Protein AF-0000000074209713 (afdb_homodimer)

Structure (mmCIF, N/CA/C/O backbone):
data_AF-0000000074209713-model_v1
#
loop_
_entity.id
_entity.type
_entity.pdbx_description
1 polymer "Pyridoxamine 5'-phosphate oxidase N-terminal domain-containing protein"
#
loop_
_atom_site.group_PDB
_atom_site.id
_atom_site.type_symbol
_atom_site.label_atom_id
_atom_site.label_alt_id
_atom_site.label_comp_id
_atom_site.label_asym_id
_atom_site.label_entity_id
_atom_site.label_seq_id
_atom_site.pdbx_PDB_ins_code
_atom_site.Cartn_x
_atom_site.Cartn_y
_atom_site.Cartn_z
_atom_site.occupancy
_atom_site.B_iso_or_equiv
_atom_site.auth_seq_id
_atom_site.auth_comp_id
_atom_site.auth_asym_id
_atom_site.auth_atom_id
_atom_site.pdbx_PDB_model_num
ATOM 1 N N . MET A 1 1 ? -23.359 -6.441 6.895 1 92.88 1 MET A N 1
ATOM 2 C CA . MET A 1 1 ? -22.359 -5.418 6.59 1 92.88 1 MET A CA 1
ATOM 3 C C . MET A 1 1 ? -22.734 -4.094 7.246 1 92.88 1 MET A C 1
ATOM 5 O O . MET A 1 1 ? -23.875 -3.643 7.156 1 92.88 1 MET A O 1
ATOM 9 N N . LYS A 1 2 ? -21.859 -3.455 8.102 1 96.62 2 LYS A N 1
ATOM 10 C CA . LYS A 1 2 ? -22.031 -2.162 8.758 1 96.62 2 LYS A CA 1
ATOM 11 C C . LYS A 1 2 ? -21.078 -1.119 8.172 1 96.62 2 LYS A C 1
ATOM 13 O O . LYS A 1 2 ? -19.891 -1.379 8.008 1 96.62 2 LYS A O 1
ATOM 18 N N . ALA A 1 3 ? -21.672 0.052 7.84 1 97.44 3 ALA A N 1
ATOM 19 C CA . ALA A 1 3 ? -20.875 1.127 7.258 1 97.44 3 ALA A CA 1
ATOM 20 C C . ALA A 1 3 ? -20.625 2.24 8.273 1 97.44 3 ALA A C 1
ATOM 22 O O . ALA A 1 3 ? -21.516 2.59 9.047 1 97.44 3 ALA A O 1
ATOM 23 N N . LYS A 1 4 ? -19.484 2.75 8.25 1 96.81 4 LYS A N 1
ATOM 24 C CA . LYS A 1 4 ? -19.125 3.934 9.023 1 96.81 4 LYS A CA 1
ATOM 25 C C . LYS A 1 4 ? -18.625 5.051 8.117 1 96.81 4 LYS A C 1
ATOM 27 O O . LYS A 1 4 ? -17.641 4.871 7.387 1 96.81 4 LYS A O 1
ATOM 32 N N . ASN A 1 5 ? -19.281 6.164 8.227 1 96.81 5 ASN A N 1
ATOM 33 C CA . ASN A 1 5 ? -18.844 7.336 7.473 1 96.81 5 ASN A CA 1
ATOM 34 C C . ASN A 1 5 ? -17.609 7.969 8.102 1 96.81 5 ASN A C 1
ATOM 36 O O . ASN A 1 5 ? -17.609 8.336 9.273 1 96.81 5 ASN A O 1
ATOM 40 N N . LEU A 1 6 ? -16.562 8.156 7.312 1 94.75 6 LEU A N 1
ATOM 41 C CA . LEU A 1 6 ? -15.312 8.711 7.812 1 94.75 6 LEU A CA 1
ATOM 42 C C . LEU A 1 6 ? -15.156 10.172 7.387 1 94.75 6 LEU A C 1
ATOM 44 O O . LEU A 1 6 ? -14.195 10.836 7.781 1 94.75 6 LEU A O 1
ATOM 48 N N . ALA A 1 7 ? -16.062 10.641 6.578 1 93.25 7 ALA A N 1
ATOM 49 C CA . ALA A 1 7 ? -15.977 11.984 6.016 1 93.25 7 ALA A CA 1
ATOM 50 C C . ALA A 1 7 ? -17.078 12.891 6.566 1 93.25 7 ALA A C 1
ATOM 52 O O . ALA A 1 7 ? -17.5 13.836 5.902 1 93.25 7 ALA A O 1
ATOM 53 N N . GLY A 1 8 ? -17.5 12.609 7.711 1 87.56 8 GLY A N 1
ATOM 54 C CA . GLY A 1 8 ? -18.578 13.383 8.312 1 87.56 8 GLY A CA 1
ATOM 55 C C . GLY A 1 8 ? -18.219 14.836 8.531 1 87.56 8 GLY A C 1
ATOM 56 O O . GLY A 1 8 ? -19.094 15.711 8.453 1 87.56 8 GLY A O 1
ATOM 57 N N . LEU A 1 9 ? -17 15.109 8.805 1 86.44 9 LEU A N 1
ATOM 58 C CA . LEU A 1 9 ? -16.516 16.469 9.039 1 86.44 9 LEU A CA 1
ATOM 59 C C . LEU A 1 9 ? -16.75 17.344 7.812 1 86.44 9 LEU A C 1
ATOM 61 O O . LEU A 1 9 ? -16.891 18.562 7.93 1 86.44 9 LEU A O 1
ATOM 65 N N . TYR A 1 10 ? -16.859 16.734 6.664 1 87.94 10 TYR A N 1
ATOM 66 C CA . TYR A 1 10 ? -16.969 17.484 5.418 1 87.94 10 TYR A CA 1
ATOM 67 C C . TYR A 1 10 ? -18.375 17.391 4.844 1 87.94 10 TYR A C 1
ATOM 69 O O . TYR A 1 10 ? -18.609 17.75 3.689 1 87.94 10 TYR A O 1
ATOM 77 N N . ASP A 1 11 ? -19.266 16.891 5.562 1 90.62 11 ASP A N 1
ATOM 78 C CA . ASP A 1 11 ? -20.672 16.734 5.195 1 90.62 11 ASP A CA 1
ATOM 79 C C . ASP A 1 11 ? -20.812 15.938 3.898 1 90.62 11 ASP A C 1
ATOM 81 O O . ASP A 1 11 ? -21.609 16.297 3.023 1 90.62 11 ASP A O 1
ATOM 85 N N . LEU A 1 12 ? -19.938 14.992 3.746 1 93.44 12 LEU A N 1
ATOM 86 C CA . LEU A 1 12 ? -20 14.109 2.586 1 93.44 12 LEU A CA 1
ATOM 87 C C . LEU A 1 12 ? -20.766 12.836 2.912 1 93.44 12 LEU A C 1
ATOM 89 O O . LEU A 1 12 ? -20.719 12.352 4.047 1 93.44 12 LEU A O 1
ATOM 93 N N . PRO A 1 13 ? -21.453 12.32 1.961 1 92.81 13 PRO A N 1
ATOM 94 C CA . PRO A 1 13 ? -22.297 11.148 2.23 1 92.81 13 PRO A CA 1
ATOM 95 C C . PRO A 1 13 ? -21.484 9.867 2.371 1 92.81 13 PRO A C 1
ATOM 97 O O . PRO A 1 13 ? -20.344 9.805 1.936 1 92.81 13 PRO A O 1
ATOM 100 N N . THR A 1 14 ? -22.188 8.875 3.068 1 96.38 14 THR A N 1
ATOM 101 C CA . THR A 1 14 ? -21.641 7.523 3.105 1 96.38 14 THR A CA 1
ATOM 102 C C . THR A 1 14 ? -21.578 6.926 1.705 1 96.38 14 THR A C 1
ATOM 104 O O . THR A 1 14 ? -22.531 7.023 0.939 1 96.38 14 THR A O 1
ATOM 107 N N . LEU A 1 15 ? -20.406 6.41 1.343 1 97.44 15 LEU A N 1
ATOM 108 C CA . LEU A 1 15 ? -20.25 5.723 0.067 1 97.44 15 LEU A CA 1
ATOM 109 C C . LEU A 1 15 ? -20.891 4.344 0.104 1 97.44 15 LEU A C 1
ATOM 111 O O . LEU A 1 15 ? -21.016 3.736 1.171 1 97.44 15 LEU A O 1
ATOM 115 N N . ASP A 1 16 ? -21.266 3.896 -1.132 1 97.62 16 ASP A N 1
ATOM 116 C CA . ASP A 1 16 ? -21.719 2.518 -1.271 1 97.62 16 ASP A CA 1
ATOM 117 C C . ASP A 1 16 ? -20.562 1.58 -1.587 1 97.62 16 ASP A C 1
ATOM 119 O O . ASP A 1 16 ? -19.656 1.933 -2.357 1 97.62 16 ASP A O 1
ATOM 123 N N . TRP A 1 17 ? -20.688 0.318 -1.04 1 97.81 17 TRP A N 1
ATOM 124 C CA . TRP A 1 17 ? -19.656 -0.682 -1.277 1 97.81 17 TRP A CA 1
ATOM 125 C C . TRP A 1 17 ? -19.734 -1.207 -2.707 1 97.81 17 TRP A C 1
ATOM 127 O O . TRP A 1 17 ? -18.688 -1.475 -3.326 1 97.81 17 TRP A O 1
ATOM 137 N N . ALA A 1 18 ? -20.828 -1.323 -3.264 1 97.62 18 ALA A N 1
ATOM 138 C CA . ALA A 1 18 ? -21.031 -2.018 -4.531 1 97.62 18 ALA A CA 1
ATOM 139 C C . ALA A 1 18 ? -20.203 -1.375 -5.645 1 97.62 18 ALA A C 1
ATOM 141 O O . ALA A 1 18 ? -19.484 -2.066 -6.375 1 97.62 18 ALA A O 1
ATOM 142 N N . PRO A 1 19 ? -20.234 -0.051 -5.762 1 97.38 19 PRO A N 1
ATOM 143 C CA . PRO A 1 19 ? -19.406 0.556 -6.801 1 97.38 19 PRO A CA 1
ATOM 144 C C . PRO A 1 19 ? -17.906 0.384 -6.531 1 97.38 19 PRO A C 1
ATOM 146 O O . PRO A 1 19 ? -17.109 0.288 -7.469 1 97.38 19 PRO A O 1
ATOM 149 N N . VAL A 1 20 ? -17.453 0.353 -5.258 1 97.75 20 VAL A N 1
ATOM 150 C CA . VAL A 1 20 ? -16.062 0.148 -4.91 1 97.75 20 VAL A CA 1
ATOM 151 C C . VAL A 1 20 ? -15.617 -1.253 -5.332 1 97.75 20 VAL A C 1
ATOM 153 O O . VAL A 1 20 ? -14.594 -1.414 -5.992 1 97.75 20 VAL A O 1
ATOM 156 N N . ALA A 1 21 ? -16.469 -2.23 -4.965 1 97.88 21 ALA A N 1
ATOM 157 C CA . ALA A 1 21 ? -16.172 -3.611 -5.336 1 97.88 21 ALA A CA 1
ATOM 158 C C . ALA A 1 21 ? -16.141 -3.777 -6.855 1 97.88 21 ALA A C 1
ATOM 160 O O . ALA A 1 21 ? -15.312 -4.512 -7.387 1 97.88 21 ALA A O 1
ATOM 161 N N . ALA A 1 22 ? -17.062 -3.115 -7.543 1 96.69 22 ALA A N 1
ATOM 162 C CA . ALA A 1 22 ? -17.109 -3.189 -9 1 96.69 22 ALA A CA 1
ATOM 163 C C . ALA A 1 22 ? -15.82 -2.668 -9.625 1 96.69 22 ALA A C 1
ATOM 165 O O . ALA A 1 22 ? -15.359 -3.182 -10.648 1 96.69 22 ALA A O 1
ATOM 166 N N . ASP A 1 23 ? -15.188 -1.655 -8.984 1 93.25 23 ASP A N 1
ATOM 167 C CA . ASP A 1 23 ? -13.93 -1.09 -9.469 1 93.25 23 ASP A CA 1
ATOM 168 C C . ASP A 1 23 ? -12.797 -2.102 -9.352 1 93.25 23 ASP A C 1
ATOM 170 O O . ASP A 1 23 ? -11.789 -1.991 -10.055 1 93.25 23 ASP A O 1
ATOM 174 N N . LEU A 1 24 ? -12.969 -3.047 -8.43 1 95.38 24 LEU A N 1
ATOM 175 C CA . LEU A 1 24 ? -11.906 -4.023 -8.203 1 95.38 24 LEU A CA 1
ATOM 176 C C . LEU A 1 24 ? -11.953 -5.125 -9.258 1 95.38 24 LEU A C 1
ATOM 178 O O . LEU A 1 24 ? -10.977 -5.844 -9.453 1 95.38 24 LEU A O 1
ATOM 182 N N . VAL A 1 25 ? -13.117 -5.297 -9.859 1 94.06 25 VAL A N 1
ATOM 183 C CA . VAL A 1 25 ? -13.297 -6.383 -10.82 1 94.06 25 VAL A CA 1
ATOM 184 C C . VAL A 1 25 ? -12.539 -6.062 -12.109 1 94.06 25 VAL A C 1
ATOM 186 O O . VAL A 1 25 ? -12.695 -4.977 -12.68 1 94.06 25 VAL A O 1
ATOM 189 N N . GLY A 1 26 ? -11.688 -6.961 -12.523 1 87.38 26 GLY A N 1
ATOM 190 C CA . GLY A 1 26 ? -11.07 -6.844 -13.836 1 87.38 26 GLY A CA 1
ATOM 191 C C . GLY A 1 26 ? -9.836 -5.969 -13.844 1 87.38 26 GLY A C 1
ATOM 192 O O . GLY A 1 26 ? -9.312 -5.633 -14.906 1 87.38 26 GLY A O 1
ATOM 193 N N . LEU A 1 27 ? -9.445 -5.477 -12.68 1 88.88 27 LEU A N 1
ATOM 194 C CA . LEU A 1 27 ? -8.195 -4.727 -12.664 1 88.88 27 LEU A CA 1
ATOM 195 C C . LEU A 1 27 ? -7.051 -5.566 -13.227 1 88.88 27 LEU A C 1
ATOM 197 O O . LEU A 1 27 ? -6.965 -6.766 -12.953 1 88.88 27 LEU A O 1
ATOM 201 N N . THR A 1 28 ? -6.312 -4.883 -14.086 1 83.06 28 THR A N 1
ATOM 202 C CA . THR A 1 28 ? -5.094 -5.523 -14.57 1 83.06 28 THR A CA 1
ATOM 203 C C . THR A 1 28 ? -3.861 -4.73 -14.141 1 83.06 28 THR A C 1
ATOM 205 O O . THR A 1 28 ? -3.971 -3.57 -13.742 1 83.06 28 THR A O 1
ATOM 208 N N . GLN A 1 29 ? -2.725 -5.402 -14.156 1 82.62 29 GLN A N 1
ATOM 209 C CA . GLN A 1 29 ? -1.473 -4.734 -13.82 1 82.62 29 GLN A CA 1
ATOM 210 C C . GLN A 1 29 ? -0.619 -4.5 -15.062 1 82.62 29 GLN A C 1
ATOM 212 O O . GLN A 1 29 ? 0.59 -4.285 -14.961 1 82.62 29 GLN A O 1
ATOM 217 N N . ALA A 1 30 ? -1.304 -4.609 -16.141 1 77.12 30 ALA A N 1
ATOM 218 C CA . ALA A 1 30 ? -0.605 -4.324 -17.391 1 77.12 30 ALA A CA 1
ATOM 219 C C . ALA A 1 30 ? -0.3 -2.836 -17.531 1 77.12 30 ALA A C 1
ATOM 221 O O . ALA A 1 30 ? -1.096 -1.993 -17.109 1 77.12 30 ALA A O 1
ATOM 222 N N . PRO A 1 31 ? 0.876 -2.582 -18.109 1 70.81 31 PRO A N 1
ATOM 223 C CA . PRO A 1 31 ? 1.153 -1.164 -18.359 1 70.81 31 PRO A CA 1
ATOM 224 C C . PRO A 1 31 ? 0.018 -0.458 -19.094 1 70.81 31 PRO A C 1
ATOM 226 O O . PRO A 1 31 ? -0.595 -1.041 -19.984 1 70.81 31 PRO A O 1
ATOM 229 N N . GLY A 1 32 ? -0.259 0.707 -18.703 1 70.88 32 GLY A N 1
ATOM 230 C CA . GLY A 1 32 ? -1.262 1.518 -19.375 1 70.88 32 GLY A CA 1
ATOM 231 C C . GLY A 1 32 ? -2.658 1.324 -18.812 1 70.88 32 GLY A C 1
ATOM 232 O O . GLY A 1 32 ? -3.605 1.983 -19.25 1 70.88 32 GLY A O 1
ATOM 233 N N . THR A 1 33 ? -2.859 0.359 -17.938 1 67.56 33 THR A N 1
ATOM 234 C CA . THR A 1 33 ? -4.199 -0.001 -17.5 1 67.56 33 THR A CA 1
ATOM 235 C C . THR A 1 33 ? -4.605 0.82 -16.281 1 67.56 33 THR A C 1
ATOM 237 O O . THR A 1 33 ? -5.777 0.852 -15.906 1 67.56 33 THR A O 1
ATOM 240 N N . GLY A 1 34 ? -3.67 1.346 -15.648 1 62.47 34 GLY A N 1
ATOM 241 C CA . GLY A 1 34 ? -3.949 2.121 -14.453 1 62.47 34 GLY A CA 1
ATOM 242 C C . GLY A 1 34 ? -2.936 3.223 -14.203 1 62.47 34 GLY A C 1
ATOM 243 O O . GLY A 1 34 ? -2.021 3.424 -15.008 1 62.47 34 GLY A O 1
ATOM 244 N N . GLY A 1 35 ? -3.084 4.047 -13 1 55.97 35 GLY A N 1
ATOM 245 C CA . GLY A 1 35 ? -2.156 5.109 -12.641 1 55.97 35 GLY A CA 1
ATOM 246 C C . GLY A 1 35 ? -1.109 4.672 -11.633 1 55.97 35 GLY A C 1
ATOM 247 O O . GLY A 1 35 ? -1.321 3.715 -10.883 1 55.97 35 GLY A O 1
ATOM 248 N N . PRO A 1 36 ? 0.173 5.34 -12.008 1 57.16 36 PRO A N 1
ATOM 249 C CA . PRO A 1 36 ? 0.594 6.18 -13.133 1 57.16 36 PRO A CA 1
ATOM 250 C C . PRO A 1 36 ? 0.77 5.387 -14.43 1 57.16 36 PRO A C 1
ATOM 252 O O . PRO A 1 36 ? 0.827 5.973 -15.508 1 57.16 36 PRO A O 1
ATOM 255 N N . ASP A 1 37 ? 0.782 4.102 -14.328 1 65.56 37 ASP A N 1
ATOM 256 C CA . ASP A 1 37 ? 0.828 3.381 -15.602 1 65.56 37 ASP A CA 1
ATOM 257 C C . ASP A 1 37 ? 0.182 2.004 -15.469 1 65.56 37 ASP A C 1
ATOM 259 O O . ASP A 1 37 ? -0.082 1.34 -16.469 1 65.56 37 ASP A O 1
ATOM 263 N N . ARG A 1 38 ? -0.022 1.638 -14.102 1 78.19 38 ARG A N 1
ATOM 264 C CA . ARG A 1 38 ? -0.603 0.329 -13.82 1 78.19 38 ARG A CA 1
ATOM 265 C C . ARG A 1 38 ? -1.245 0.303 -12.438 1 78.19 38 ARG A C 1
ATOM 267 O O . ARG A 1 38 ? -1.122 1.261 -11.672 1 78.19 38 ARG A O 1
ATOM 274 N N . HIS A 1 39 ? -1.937 -0.75 -12.203 1 87.44 39 HIS A N 1
ATOM 275 C CA . HIS A 1 39 ? -2.459 -0.941 -10.852 1 87.44 39 HIS A CA 1
ATOM 276 C C . HIS A 1 39 ? -1.528 -1.817 -10.023 1 87.44 39 HIS A C 1
ATOM 278 O O . HIS A 1 39 ? -1.384 -3.012 -10.297 1 87.44 39 HIS A O 1
ATOM 284 N N . SER A 1 40 ? -0.863 -1.144 -9.109 1 91.44 40 SER A N 1
ATOM 285 C CA . SER A 1 40 ? -0.109 -1.913 -8.125 1 91.44 40 SER A CA 1
ATOM 286 C C . SER A 1 40 ? -0.988 -2.311 -6.945 1 91.44 40 SER A C 1
ATOM 288 O O . SER A 1 40 ? -1.681 -1.471 -6.371 1 91.44 40 SER A O 1
ATOM 290 N N . HIS A 1 41 ? -1.008 -3.627 -6.656 1 94.94 41 HIS A N 1
ATOM 291 C CA . HIS A 1 41 ? -1.612 -4.102 -5.418 1 94.94 41 HIS A CA 1
ATOM 292 C C . HIS A 1 41 ? -0.572 -4.23 -4.309 1 94.94 41 HIS A C 1
ATOM 294 O O . HIS A 1 41 ? 0.49 -4.82 -4.516 1 94.94 41 HIS A O 1
ATOM 300 N N . TRP A 1 42 ? -0.876 -3.672 -3.148 1 97.75 42 TRP A N 1
ATOM 301 C CA . TRP A 1 42 ? 0.043 -3.701 -2.016 1 97.75 42 TRP A CA 1
ATOM 302 C C . TRP A 1 42 ? -0.448 -4.664 -0.94 1 97.75 42 TRP A C 1
ATOM 304 O O . TRP A 1 42 ? -1.401 -4.363 -0.218 1 97.75 42 TRP A O 1
ATOM 314 N N . LEU A 1 43 ? 0.216 -5.789 -0.81 1 98.88 43 LEU A N 1
ATOM 315 C CA . LEU A 1 43 ? -0.058 -6.738 0.265 1 98.88 43 LEU A CA 1
ATOM 316 C C . LEU A 1 43 ? 0.76 -6.402 1.507 1 98.88 43 LEU A C 1
ATOM 318 O O . LEU A 1 43 ? 1.981 -6.246 1.429 1 98.88 43 LEU A O 1
ATOM 322 N N . THR A 1 44 ? 0.063 -6.277 2.611 1 98.94 44 THR A N 1
ATOM 323 C CA . THR A 1 44 ? 0.737 -6.102 3.893 1 98.94 44 THR A CA 1
ATOM 324 C C . THR A 1 44 ? 0.569 -7.34 4.766 1 98.94 44 THR A C 1
ATOM 326 O O . THR A 1 44 ? -0.555 -7.762 5.047 1 98.94 44 THR A O 1
ATOM 329 N N . THR A 1 45 ? 1.653 -7.898 5.145 1 98.94 45 THR A N 1
ATOM 330 C CA . THR A 1 45 ? 1.703 -8.969 6.133 1 98.94 45 THR A CA 1
ATOM 331 C C . THR A 1 45 ? 2.502 -8.539 7.359 1 98.94 45 THR A C 1
ATOM 333 O O . THR A 1 45 ? 2.986 -7.41 7.426 1 98.94 45 THR A O 1
ATOM 336 N N . VAL A 1 46 ? 2.543 -9.422 8.375 1 98.75 46 VAL A N 1
ATOM 337 C CA . VAL A 1 46 ? 3.182 -9.062 9.641 1 98.75 46 VAL A CA 1
ATOM 338 C C . VAL A 1 46 ? 4.422 -9.922 9.859 1 98.75 46 VAL A C 1
ATOM 340 O O . VAL A 1 46 ? 4.34 -11.156 9.844 1 98.75 46 VAL A O 1
ATOM 343 N N . ASN A 1 47 ? 5.555 -9.258 10.047 1 98.75 47 ASN A N 1
ATOM 344 C CA . ASN A 1 47 ? 6.801 -9.961 10.344 1 98.75 47 ASN A CA 1
ATOM 345 C C . ASN A 1 47 ? 6.758 -10.625 11.719 1 98.75 47 ASN A C 1
ATOM 347 O O . ASN A 1 47 ? 5.93 -10.273 12.555 1 98.75 47 ASN A O 1
ATOM 351 N N . ALA A 1 48 ? 7.723 -11.523 11.93 1 98.44 48 ALA A N 1
ATOM 352 C CA . ALA A 1 48 ? 7.809 -12.242 13.203 1 98.44 48 ALA A CA 1
ATOM 353 C C . ALA A 1 48 ? 8.023 -11.273 14.359 1 98.44 48 ALA A C 1
ATOM 355 O O . ALA A 1 48 ? 7.574 -11.531 15.484 1 98.44 48 ALA A O 1
ATOM 356 N N . ASP A 1 49 ? 8.617 -10.141 14.125 1 98.25 49 ASP A N 1
ATOM 357 C CA . ASP A 1 49 ? 8.898 -9.172 15.18 1 98.25 49 ASP A CA 1
ATOM 358 C C . ASP A 1 49 ? 7.762 -8.164 15.312 1 98.25 49 ASP A C 1
ATOM 360 O O . ASP A 1 49 ? 7.887 -7.168 16.031 1 98.25 49 ASP A O 1
ATOM 364 N N . GLY A 1 50 ? 6.684 -8.328 14.555 1 98.31 50 GLY A N 1
ATOM 365 C CA . GLY A 1 50 ? 5.496 -7.508 14.68 1 98.31 50 GLY A CA 1
ATOM 366 C C . GLY A 1 50 ? 5.477 -6.332 13.727 1 98.31 50 GLY A C 1
ATOM 367 O O . GLY A 1 50 ? 4.465 -5.637 13.602 1 98.31 50 GLY A O 1
ATOM 368 N N . SER A 1 51 ? 6.598 -6.066 13.047 1 98.56 51 SER A N 1
ATOM 369 C CA . SER A 1 51 ? 6.641 -4.965 12.094 1 98.56 51 SER A CA 1
ATOM 370 C C . SER A 1 51 ? 5.93 -5.332 10.797 1 98.56 51 SER A C 1
ATOM 372 O O . SER A 1 51 ? 5.758 -6.516 10.492 1 98.56 51 SER A O 1
ATOM 374 N N . PRO A 1 52 ? 5.488 -4.367 10.094 1 98.75 52 PRO A N 1
ATOM 375 C CA . PRO A 1 52 ? 4.801 -4.676 8.836 1 98.75 52 PRO A CA 1
ATOM 376 C C . PRO A 1 52 ? 5.762 -5.094 7.723 1 98.75 52 PRO A C 1
ATOM 378 O O . PRO A 1 52 ? 6.922 -4.668 7.711 1 98.75 52 PRO A O 1
ATOM 381 N N . HIS A 1 53 ? 5.328 -5.93 6.855 1 98.81 53 HIS A N 1
ATOM 382 C CA . HIS A 1 53 ? 5.977 -6.293 5.602 1 98.81 53 HIS A CA 1
ATOM 383 C C . HIS A 1 53 ? 5.059 -6.035 4.41 1 98.81 53 HIS A C 1
ATOM 385 O O . HIS A 1 53 ? 4.023 -6.688 4.266 1 98.81 53 HIS A O 1
ATOM 391 N N . VAL A 1 54 ? 5.449 -5.059 3.566 1 98.88 54 VAL A N 1
ATOM 392 C CA . VAL A 1 54 ? 4.625 -4.668 2.428 1 98.88 54 VAL A CA 1
ATOM 393 C C . VAL A 1 54 ? 5.328 -5.051 1.127 1 98.88 54 VAL A C 1
ATOM 395 O O . VAL A 1 54 ? 6.539 -4.855 0.987 1 98.88 54 VAL A O 1
ATOM 398 N N . THR A 1 55 ? 4.59 -5.59 0.176 1 97.62 55 THR A N 1
ATOM 399 C CA . THR A 1 55 ? 5.117 -5.953 -1.135 1 97.62 55 THR A CA 1
ATOM 400 C C . THR A 1 55 ? 4.109 -5.621 -2.234 1 97.62 55 THR A C 1
ATOM 402 O O . THR A 1 55 ? 2.9 -5.746 -2.035 1 97.62 55 THR A O 1
ATOM 405 N N . GLY A 1 56 ? 4.605 -5.129 -3.332 1 95.12 56 GLY A N 1
ATOM 406 C CA . GLY A 1 56 ? 3.805 -5.199 -4.543 1 95.12 56 GLY A CA 1
ATOM 407 C C . GLY A 1 56 ? 3.584 -6.617 -5.031 1 95.12 56 GLY A C 1
ATOM 408 O O . GLY A 1 56 ? 4.516 -7.426 -5.047 1 95.12 56 GLY A O 1
ATOM 409 N N . ILE A 1 57 ? 2.316 -6.941 -5.438 1 94.94 57 ILE A N 1
ATOM 410 C CA . ILE A 1 57 ? 2.016 -8.328 -5.789 1 94.94 57 ILE A CA 1
ATOM 411 C C . ILE A 1 57 ? 0.905 -8.367 -6.836 1 94.94 57 ILE A C 1
ATOM 413 O O . ILE A 1 57 ? 0.101 -7.434 -6.93 1 94.94 57 ILE A O 1
ATOM 417 N N . GLY A 1 58 ? 0.933 -9.375 -7.645 1 92.38 58 GLY A N 1
ATOM 418 C CA . GLY A 1 58 ? -0.249 -9.656 -8.445 1 92.38 58 GLY A CA 1
ATOM 419 C C . GLY A 1 58 ? -1.433 -10.117 -7.613 1 92.38 58 GLY A C 1
ATOM 420 O O . GLY A 1 58 ? -1.302 -11.023 -6.785 1 92.38 58 GLY A O 1
ATOM 421 N N . ALA A 1 59 ? -2.596 -9.477 -7.828 1 95.81 59 ALA A N 1
ATOM 422 C CA . ALA A 1 59 ? -3.838 -9.828 -7.148 1 95.81 59 ALA A CA 1
ATOM 423 C C . ALA A 1 59 ? -5.039 -9.664 -8.078 1 95.81 59 ALA A C 1
ATOM 425 O O . ALA A 1 59 ? -5.043 -8.797 -8.945 1 95.81 59 ALA A O 1
ATOM 426 N N . ILE A 1 60 ? -6.027 -10.523 -7.867 1 96.81 60 ILE A N 1
ATOM 427 C CA . ILE A 1 60 ? -7.285 -10.375 -8.586 1 96.81 60 ILE A CA 1
ATOM 428 C C . ILE A 1 60 ? -8.453 -10.484 -7.609 1 96.81 60 ILE A C 1
ATOM 430 O O . ILE A 1 60 ? -8.336 -11.125 -6.562 1 96.81 60 ILE A O 1
ATOM 434 N N . TRP A 1 61 ? -9.492 -9.797 -7.973 1 97.81 61 TRP A N 1
ATOM 435 C CA . TRP A 1 61 ? -10.711 -9.773 -7.168 1 97.81 61 TRP A CA 1
ATOM 436 C C . TRP A 1 61 ? -11.852 -10.492 -7.891 1 97.81 61 TRP A C 1
ATOM 438 O O . TRP A 1 61 ? -12.195 -10.141 -9.016 1 97.81 61 TRP A O 1
ATOM 448 N N . PHE A 1 62 ? -12.359 -11.531 -7.297 1 97.12 62 PHE A N 1
ATOM 449 C CA . PHE A 1 62 ? -13.602 -12.164 -7.719 1 97.12 62 PHE A CA 1
ATOM 450 C C . PHE A 1 62 ? -14.18 -13.023 -6.605 1 97.12 62 PHE A C 1
ATOM 452 O O . PHE A 1 62 ? -13.477 -13.391 -5.664 1 97.12 62 PHE A O 1
ATOM 459 N N . ASP A 1 63 ? -15.453 -13.234 -6.645 1 96.94 63 ASP A N 1
ATOM 460 C CA . ASP A 1 63 ? -16.172 -14 -5.625 1 96.94 63 ASP A CA 1
ATOM 461 C C . ASP A 1 63 ? -15.969 -13.391 -4.242 1 96.94 63 ASP A C 1
ATOM 463 O O . ASP A 1 63 ? -15.68 -14.102 -3.279 1 96.94 63 ASP A O 1
ATOM 467 N N . ASP A 1 64 ? -15.953 -12.117 -4.113 1 96.75 64 ASP A N 1
ATOM 468 C CA . ASP A 1 64 ? -15.922 -11.305 -2.902 1 96.75 64 ASP A CA 1
ATOM 469 C C . ASP A 1 64 ? -14.648 -11.578 -2.098 1 96.75 64 ASP A C 1
ATOM 471 O O . ASP A 1 64 ? -14.688 -11.641 -0.866 1 96.75 64 ASP A O 1
ATOM 475 N N . ALA A 1 65 ? -13.578 -11.773 -2.859 1 98.38 65 ALA A N 1
ATOM 476 C CA . ALA A 1 65 ? -12.289 -12.008 -2.213 1 98.38 65 ALA A CA 1
ATOM 477 C C . ALA A 1 65 ? -11.133 -11.555 -3.102 1 98.38 65 ALA A C 1
ATOM 479 O O . ALA A 1 65 ? -11.281 -11.461 -4.324 1 98.38 65 ALA A O 1
ATOM 480 N N . PHE A 1 66 ? -10.047 -11.266 -2.473 1 98.75 66 PHE A N 1
ATOM 481 C CA . PHE A 1 66 ? -8.797 -11.164 -3.209 1 98.75 66 PHE A CA 1
ATOM 482 C C . PHE A 1 66 ? -8.109 -12.523 -3.311 1 98.75 66 PHE A C 1
ATOM 484 O O . PHE A 1 66 ? -8.125 -13.305 -2.357 1 98.75 66 PHE A O 1
ATOM 491 N N . TRP A 1 67 ? -7.531 -12.703 -4.43 1 98.62 67 TRP A N 1
ATOM 492 C CA . TRP A 1 67 ? -6.688 -13.867 -4.68 1 98.62 67 TRP A CA 1
ATOM 493 C C . TRP A 1 67 ? -5.273 -13.438 -5.055 1 98.62 67 TRP A C 1
ATOM 495 O O . TRP A 1 67 ? -5.086 -12.578 -5.922 1 98.62 67 TRP A O 1
ATOM 505 N N . VAL A 1 68 ? -4.285 -14.047 -4.324 1 98.06 68 VAL A N 1
ATOM 506 C CA . VAL A 1 68 ? -2.887 -13.742 -4.613 1 98.06 68 VAL A CA 1
ATOM 507 C C . VAL A 1 68 ? -2.092 -15.039 -4.75 1 98.06 68 VAL A C 1
ATOM 509 O O . VAL A 1 68 ? -2.527 -16.094 -4.285 1 98.06 68 VAL A O 1
ATOM 512 N N . VAL A 1 69 ? -0.937 -14.906 -5.457 1 97.31 69 VAL A N 1
ATOM 513 C CA . VAL A 1 69 ? -0.056 -16.062 -5.617 1 97.31 69 VAL A CA 1
ATOM 514 C C . VAL A 1 69 ? 1.342 -15.719 -5.109 1 97.31 69 VAL A C 1
ATOM 516 O O . VAL A 1 69 ? 1.802 -14.586 -5.254 1 97.31 69 VAL A O 1
ATOM 519 N N . SER A 1 70 ? 1.957 -16.625 -4.527 1 97.12 70 SER A N 1
ATOM 520 C CA . SER A 1 70 ? 3.295 -16.422 -3.98 1 97.12 70 SER A CA 1
ATOM 521 C C . SER A 1 70 ? 4.043 -17.75 -3.852 1 97.12 70 SER A C 1
ATOM 523 O O . SER A 1 70 ? 3.43 -18.797 -3.65 1 97.12 70 SER A O 1
ATOM 525 N N . GLY A 1 71 ? 5.383 -17.609 -4.043 1 95.56 71 GLY A N 1
ATOM 526 C CA . GLY A 1 71 ? 6.18 -18.75 -3.596 1 95.56 71 GLY A CA 1
ATOM 527 C C . GLY A 1 71 ? 6.109 -18.969 -2.096 1 95.56 71 GLY A C 1
ATOM 528 O O . GLY A 1 71 ? 6.074 -18.016 -1.321 1 95.56 71 GLY A O 1
ATOM 529 N N . ARG A 1 72 ? 6.207 -20.188 -1.678 1 93.88 72 ARG A N 1
ATOM 530 C CA . ARG A 1 72 ? 6.043 -20.531 -0.268 1 93.88 72 ARG A CA 1
ATOM 531 C C . ARG A 1 72 ? 7.238 -20.047 0.553 1 93.88 72 ARG A C 1
ATOM 533 O O . ARG A 1 72 ? 7.129 -19.859 1.766 1 93.88 72 ARG A O 1
ATOM 540 N N . SER A 1 73 ? 8.367 -19.891 -0.092 1 93.31 73 SER A N 1
ATOM 541 C CA . SER A 1 73 ? 9.562 -19.516 0.642 1 93.31 73 SER A CA 1
ATOM 542 C C . SER A 1 73 ? 9.656 -18 0.796 1 93.31 73 SER A C 1
ATOM 544 O O . SER A 1 73 ? 10.453 -17.5 1.591 1 93.31 73 SER A O 1
ATOM 546 N N . ALA A 1 74 ? 8.922 -17.297 0.007 1 95.5 74 ALA A N 1
ATOM 547 C CA . ALA A 1 74 ? 8.93 -15.836 0.13 1 95.5 74 ALA A CA 1
ATOM 548 C C . ALA A 1 74 ? 8.516 -15.406 1.533 1 95.5 74 ALA A C 1
ATOM 550 O O . ALA A 1 74 ? 7.695 -16.062 2.178 1 95.5 74 ALA A O 1
ATOM 551 N N . LEU A 1 75 ? 9.016 -14.297 1.986 1 97.06 75 LEU A N 1
ATOM 552 C CA . LEU A 1 75 ? 8.742 -13.789 3.324 1 97.06 75 LEU A CA 1
ATOM 553 C C . LEU A 1 75 ? 7.246 -13.562 3.521 1 97.06 75 LEU A C 1
ATOM 555 O O . LEU A 1 75 ? 6.695 -13.898 4.57 1 97.06 75 LEU A O 1
ATOM 559 N N . LYS A 1 76 ? 6.566 -13.023 2.51 1 97.88 76 LYS A N 1
ATOM 560 C CA . LYS A 1 76 ? 5.133 -12.758 2.623 1 97.88 76 LYS A CA 1
ATOM 561 C C . LYS A 1 76 ? 4.355 -14.039 2.889 1 97.88 76 LYS A C 1
ATOM 563 O O . LYS A 1 76 ? 3.42 -14.055 3.691 1 97.88 76 LYS A O 1
ATOM 568 N N . ALA A 1 77 ? 4.73 -15.086 2.242 1 97.94 77 ALA A N 1
ATOM 569 C CA . ALA A 1 77 ? 4.051 -16.359 2.443 1 97.94 77 ALA A CA 1
ATOM 570 C C . ALA A 1 77 ? 4.332 -16.922 3.836 1 97.94 77 ALA A C 1
ATOM 572 O O . ALA A 1 77 ? 3.42 -17.391 4.516 1 97.94 77 ALA A O 1
ATOM 573 N N . ARG A 1 78 ? 5.547 -16.859 4.27 1 98.12 78 ARG A N 1
ATOM 574 C CA . ARG A 1 78 ? 5.895 -17.312 5.613 1 98.12 78 ARG A CA 1
ATOM 575 C C . ARG A 1 78 ? 5.145 -16.5 6.668 1 98.12 78 ARG A C 1
ATOM 577 O O . ARG A 1 78 ? 4.676 -17.047 7.664 1 98.12 78 ARG A O 1
ATOM 584 N N . ASN A 1 79 ? 5.055 -15.227 6.43 1 98.81 79 ASN A N 1
ATOM 585 C CA . ASN A 1 79 ? 4.289 -14.367 7.328 1 98.81 79 ASN A CA 1
ATOM 586 C C . ASN A 1 79 ? 2.828 -14.805 7.402 1 98.81 79 ASN A C 1
ATOM 588 O O . ASN A 1 79 ? 2.262 -14.906 8.492 1 98.81 79 ASN A O 1
ATOM 592 N N . LEU A 1 80 ? 2.225 -15.039 6.258 1 98.62 80 LEU A N 1
ATOM 593 C CA . LEU A 1 80 ? 0.809 -15.383 6.203 1 98.62 80 LEU A CA 1
ATOM 594 C C . LEU A 1 80 ? 0.545 -16.703 6.922 1 98.62 80 LEU A C 1
ATOM 596 O O . LEU A 1 80 ? -0.515 -16.891 7.523 1 98.62 80 LEU A O 1
ATOM 600 N N . GLU A 1 81 ? 1.504 -17.594 6.832 1 97.62 81 GLU A N 1
ATOM 601 C CA . GLU A 1 81 ? 1.375 -18.859 7.543 1 97.62 81 GLU A CA 1
ATOM 602 C C . GLU A 1 81 ? 1.368 -18.656 9.055 1 97.62 81 GLU A C 1
ATOM 604 O O . GLU A 1 81 ? 0.635 -19.328 9.781 1 97.62 81 GLU A O 1
ATOM 609 N N . ARG A 1 82 ? 2.115 -17.734 9.523 1 98.25 82 ARG A N 1
ATOM 610 C CA . ARG A 1 82 ? 2.234 -17.469 10.953 1 98.25 82 ARG A CA 1
ATOM 611 C C . ARG A 1 82 ? 1.099 -16.562 11.43 1 98.25 82 ARG A C 1
ATOM 613 O O . ARG A 1 82 ? 0.573 -16.75 12.531 1 98.25 82 ARG A O 1
ATOM 620 N N . GLU A 1 83 ? 0.743 -15.57 10.703 1 98.5 83 GLU A N 1
ATOM 621 C CA . GLU A 1 83 ? -0.258 -14.547 10.992 1 98.5 83 GLU A CA 1
ATOM 622 C C . GLU A 1 83 ? -1.093 -14.219 9.758 1 98.5 83 GLU A C 1
ATOM 624 O O . GLU A 1 83 ? -0.663 -13.453 8.898 1 98.5 83 GLU A O 1
ATOM 629 N N . PRO A 1 84 ? -2.307 -14.844 9.672 1 98.75 84 PRO A N 1
ATOM 630 C CA . PRO A 1 84 ? -3.053 -14.781 8.406 1 98.75 84 PRO A CA 1
ATOM 631 C C . PRO A 1 84 ? -3.734 -13.43 8.188 1 98.75 84 PRO A C 1
ATOM 633 O O . PRO A 1 84 ? -4.25 -13.164 7.102 1 98.75 84 PRO A O 1
ATOM 636 N N . ARG A 1 85 ? -3.885 -12.625 9.266 1 98.88 85 ARG A N 1
ATOM 637 C CA . ARG A 1 85 ? -4.457 -11.297 9.062 1 98.88 85 ARG A CA 1
ATOM 638 C C . ARG A 1 85 ? -3.555 -10.438 8.188 1 98.88 85 ARG A C 1
ATOM 640 O O . ARG A 1 85 ? -2.354 -10.328 8.438 1 98.88 85 ARG A O 1
ATOM 647 N N . CYS A 1 86 ? -4.102 -9.82 7.145 1 98.94 86 CYS A N 1
ATOM 648 C CA . CYS A 1 86 ? -3.359 -9.039 6.164 1 98.94 86 CYS A CA 1
ATOM 649 C C . CYS A 1 86 ? -4.25 -7.984 5.52 1 98.94 86 CYS A C 1
ATOM 651 O O . CYS A 1 86 ? -5.43 -7.867 5.863 1 98.94 86 CYS A O 1
ATOM 653 N N . T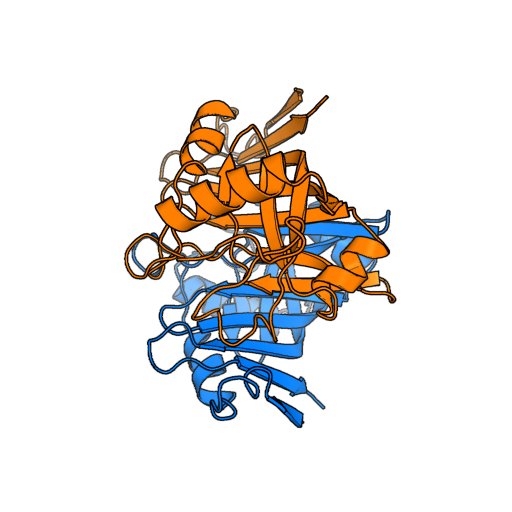HR A 1 87 ? -3.676 -7.152 4.727 1 98.94 87 THR A N 1
ATOM 654 C CA . THR A 1 87 ? -4.367 -6.082 4.012 1 98.94 87 THR A CA 1
ATOM 655 C C . THR A 1 87 ? -3.912 -6.023 2.557 1 98.94 87 THR A C 1
ATOM 657 O O . THR A 1 87 ? -2.746 -6.285 2.254 1 98.94 87 THR A O 1
ATOM 660 N N . ILE A 1 88 ? -4.801 -5.758 1.66 1 98.88 88 ILE A N 1
ATOM 661 C CA . ILE A 1 88 ? -4.434 -5.379 0.299 1 98.88 88 ILE A CA 1
ATOM 662 C C . ILE A 1 88 ? -4.961 -3.98 -0.008 1 98.88 88 ILE A C 1
ATOM 664 O O . ILE A 1 88 ? -6.145 -3.699 0.188 1 98.88 88 ILE A O 1
ATOM 668 N N . ALA A 1 89 ? -4.129 -3.105 -0.448 1 97.94 89 ALA A N 1
ATOM 669 C CA . ALA A 1 89 ? -4.484 -1.753 -0.868 1 97.94 89 ALA A CA 1
ATOM 670 C C . ALA A 1 89 ? -4.277 -1.572 -2.369 1 97.94 89 ALA A C 1
ATOM 672 O O . ALA A 1 89 ? -3.324 -2.105 -2.941 1 97.94 89 ALA A O 1
ATOM 673 N N . VAL A 1 90 ? -5.117 -0.825 -3.018 1 95.25 90 VAL A N 1
ATOM 674 C CA . VAL A 1 90 ? -4.992 -0.541 -4.445 1 95.25 90 VAL A CA 1
ATOM 675 C C . VAL A 1 90 ? -5.68 0.785 -4.766 1 95.25 90 VAL A C 1
ATOM 677 O O . VAL A 1 90 ? -6.742 1.092 -4.223 1 95.25 90 VAL A O 1
ATOM 680 N N . ALA A 1 91 ? -5.039 1.539 -5.629 1 93 91 ALA A N 1
ATOM 681 C CA . ALA A 1 91 ? -5.609 2.783 -6.145 1 93 91 ALA A CA 1
ATOM 682 C C . ALA A 1 91 ? -6.273 2.561 -7.5 1 93 91 ALA A C 1
ATOM 684 O O . ALA A 1 91 ? -5.703 1.91 -8.375 1 93 91 ALA A O 1
ATOM 685 N N . THR A 1 92 ? -7.484 3.033 -7.652 1 90.12 92 THR A N 1
ATOM 686 C CA . THR A 1 92 ? -8.164 3.123 -8.938 1 90.12 92 THR A CA 1
ATOM 687 C C . THR A 1 92 ? -8.422 4.578 -9.312 1 90.12 92 THR A C 1
ATOM 689 O O . THR A 1 92 ? -8.047 5.492 -8.57 1 90.12 92 THR A O 1
ATOM 692 N N . SER A 1 93 ? -8.984 4.777 -10.508 1 86.56 93 SER A N 1
ATOM 693 C CA . SER A 1 93 ? -9.273 6.137 -10.945 1 86.56 93 SER A CA 1
ATOM 694 C C . SER A 1 93 ? -10.258 6.82 -10 1 86.56 93 SER A C 1
ATOM 696 O O . SER A 1 93 ? -10.25 8.047 -9.867 1 86.56 93 SER A O 1
ATOM 698 N N . ASN A 1 94 ? -11.07 5.992 -9.297 1 89.31 94 ASN A N 1
ATOM 699 C CA . ASN A 1 94 ? -12.125 6.566 -8.469 1 89.31 94 ASN A CA 1
ATOM 700 C C . ASN A 1 94 ? -11.805 6.461 -6.984 1 89.31 94 ASN A C 1
ATOM 702 O O . ASN A 1 94 ? -12.242 7.293 -6.188 1 89.31 94 ASN A O 1
ATOM 706 N N . TYR A 1 95 ? -11 5.402 -6.633 1 92.25 95 TYR A N 1
ATOM 707 C CA . TYR A 1 95 ? -10.906 5.137 -5.199 1 92.25 95 TYR A CA 1
ATOM 708 C C . TYR A 1 95 ? -9.477 4.781 -4.805 1 92.25 95 TYR A C 1
ATOM 710 O O . TYR A 1 95 ? -8.766 4.109 -5.559 1 92.25 95 TYR A O 1
ATOM 718 N N . ASP A 1 96 ? -9.047 5.234 -3.611 1 94.25 96 ASP A N 1
ATOM 719 C CA . ASP A 1 96 ? -8.07 4.508 -2.811 1 94.25 96 ASP A CA 1
ATOM 720 C C . ASP A 1 96 ? -8.75 3.492 -1.896 1 94.25 96 ASP A C 1
ATOM 722 O O . ASP A 1 96 ? -9.453 3.869 -0.959 1 94.25 96 ASP A O 1
ATOM 726 N N . THR A 1 97 ? -8.516 2.217 -2.188 1 97 97 THR A N 1
ATOM 727 C CA . THR A 1 97 ? -9.242 1.158 -1.491 1 97 97 THR A CA 1
ATOM 728 C C . THR A 1 97 ? -8.281 0.298 -0.672 1 97 97 THR A C 1
ATOM 730 O O . THR A 1 97 ? -7.211 -0.077 -1.152 1 97 97 THR A O 1
ATOM 733 N N . VAL A 1 98 ? -8.664 0.062 0.612 1 98.75 98 VAL A N 1
ATOM 734 C CA . VAL A 1 98 ? -7.973 -0.883 1.482 1 98.75 98 VAL A CA 1
ATOM 735 C C . VAL A 1 98 ? -8.938 -1.986 1.916 1 98.75 98 VAL A C 1
ATOM 737 O O . VAL A 1 98 ? -10.039 -1.705 2.391 1 98.75 98 VAL A O 1
ATOM 740 N N . VAL A 1 99 ? -8.516 -3.209 1.755 1 98.88 99 VAL A N 1
ATOM 741 C CA . VAL A 1 99 ? -9.289 -4.352 2.225 1 98.88 99 VAL A CA 1
ATOM 742 C C . VAL A 1 99 ? -8.492 -5.125 3.268 1 98.88 99 VAL A C 1
ATOM 744 O O . VAL A 1 99 ? -7.363 -5.551 3.004 1 98.88 99 VAL A O 1
ATOM 747 N N . ASP A 1 100 ? -9.086 -5.262 4.461 1 98.88 100 ASP A N 1
ATOM 748 C CA . ASP A 1 100 ? -8.555 -6.109 5.523 1 98.88 100 ASP A CA 1
ATOM 749 C C . ASP A 1 100 ? -9.188 -7.496 5.488 1 98.88 100 ASP A C 1
ATOM 751 O O . ASP A 1 100 ? -10.375 -7.637 5.195 1 98.88 100 ASP A O 1
ATOM 755 N N . GLY A 1 101 ? -8.375 -8.438 5.801 1 98.81 101 GLY A N 1
ATOM 756 C CA . GLY A 1 101 ? -8.945 -9.773 5.852 1 98.81 101 GLY A CA 1
ATOM 757 C C . GLY A 1 101 ? -7.961 -10.82 6.336 1 98.81 101 GLY A C 1
ATOM 758 O O . GLY A 1 101 ? -6.973 -10.492 6.992 1 98.81 101 GLY A O 1
ATOM 759 N N . THR A 1 102 ? -8.344 -12.094 6.086 1 98.81 102 THR A N 1
ATOM 760 C CA . THR A 1 102 ? -7.508 -13.242 6.422 1 98.81 102 THR A CA 1
ATOM 761 C C . THR A 1 102 ? -7.203 -14.07 5.176 1 98.81 102 THR A C 1
ATOM 763 O O . THR A 1 102 ? -8.094 -14.32 4.355 1 98.81 102 THR A O 1
ATOM 766 N N . ALA A 1 103 ? -5.918 -14.398 5.051 1 98.81 103 ALA A N 1
ATOM 767 C CA . ALA A 1 103 ? -5.48 -15.172 3.893 1 98.81 103 ALA A CA 1
ATOM 768 C C . ALA A 1 103 ? -5.297 -16.641 4.254 1 98.81 103 ALA A C 1
ATOM 770 O O . ALA A 1 103 ? -4.793 -16.969 5.332 1 98.81 103 ALA A O 1
ATOM 771 N N . GLU A 1 104 ? -5.715 -17.484 3.365 1 98.44 104 GLU A N 1
ATOM 772 C CA . GLU A 1 104 ? -5.543 -18.922 3.533 1 98.44 104 GLU A CA 1
ATOM 773 C C . GLU A 1 104 ? -5.004 -19.562 2.26 1 98.44 104 GLU A C 1
ATOM 775 O O . GLU A 1 104 ? -5.379 -19.172 1.153 1 98.44 104 GLU A O 1
ATOM 780 N N . LEU A 1 105 ? -4.164 -20.578 2.469 1 98.69 105 LEU A N 1
ATOM 781 C CA . LEU A 1 105 ? -3.666 -21.375 1.353 1 98.69 105 LEU A CA 1
ATOM 782 C C . LEU A 1 105 ? -4.785 -22.203 0.733 1 98.69 105 LEU A C 1
ATOM 784 O O . LEU A 1 105 ? -5.555 -22.859 1.448 1 98.69 105 LEU A O 1
ATOM 788 N N . VAL A 1 106 ? -4.867 -22.141 -0.585 1 98.62 106 VAL A N 1
ATOM 789 C CA . VAL A 1 106 ? -5.863 -22.891 -1.329 1 98.62 106 VAL A CA 1
ATOM 790 C C . VAL A 1 106 ? -5.215 -24.141 -1.94 1 98.62 106 VAL A C 1
ATOM 792 O O . VAL A 1 106 ? -4.273 -24.031 -2.729 1 98.62 106 VAL A O 1
ATOM 795 N N . THR A 1 107 ? -5.758 -25.297 -1.619 1 97.81 107 THR A N 1
ATOM 796 C CA . THR A 1 107 ? -5.156 -26.516 -2.127 1 97.81 107 THR A CA 1
ATOM 797 C C . THR A 1 107 ? -6.18 -27.328 -2.914 1 97.81 107 THR A C 1
ATOM 799 O O . THR A 1 107 ? -5.863 -28.406 -3.428 1 97.81 107 THR A O 1
ATOM 802 N N . ASP A 1 108 ? -7.422 -26.859 -2.992 1 98.38 108 ASP A N 1
ATOM 803 C CA . ASP A 1 108 ? -8.414 -27.484 -3.854 1 98.38 108 ASP A CA 1
ATOM 804 C C . ASP A 1 108 ? -8.078 -27.281 -5.328 1 98.38 108 ASP A C 1
ATOM 806 O O . ASP A 1 108 ? -8.062 -26.156 -5.812 1 98.38 108 ASP A O 1
ATOM 810 N N . PRO A 1 109 ? -7.824 -28.359 -6.098 1 98.44 109 PRO A N 1
ATOM 811 C CA . PRO A 1 109 ? -7.391 -28.234 -7.488 1 98.44 109 PRO A CA 1
ATOM 812 C C . PRO A 1 109 ? -8.391 -27.453 -8.352 1 98.44 109 PRO A C 1
ATOM 814 O O . PRO A 1 109 ? -7.992 -26.734 -9.258 1 98.44 109 PRO A O 1
ATOM 817 N N . GLU A 1 110 ? -9.617 -27.625 -8.055 1 98.38 110 GLU A N 1
ATOM 818 C CA . GLU A 1 110 ? -10.625 -26.922 -8.844 1 98.38 110 GLU A CA 1
ATOM 819 C C . GLU A 1 110 ? -10.539 -25.406 -8.617 1 98.38 110 GLU A C 1
ATOM 821 O O . GLU A 1 110 ? -10.656 -24.625 -9.562 1 98.38 110 GLU A O 1
ATOM 826 N N . ALA A 1 111 ? -10.391 -25.062 -7.383 1 98.5 111 ALA A N 1
ATOM 827 C CA . ALA A 1 111 ? -10.234 -23.641 -7.059 1 98.5 111 ALA A CA 1
ATOM 828 C C . ALA A 1 111 ? -8.953 -23.078 -7.672 1 98.5 111 ALA A C 1
ATOM 830 O O . ALA A 1 111 ? -8.969 -21.984 -8.242 1 98.5 111 ALA A O 1
ATOM 831 N N . VAL A 1 112 ? -7.867 -23.797 -7.586 1 98.81 112 VAL A N 1
ATOM 832 C CA . VAL A 1 112 ? -6.594 -23.391 -8.164 1 98.81 112 VAL A CA 1
ATOM 833 C C . VAL A 1 112 ? -6.742 -23.203 -9.672 1 98.81 112 VAL A C 1
ATOM 835 O O . VAL A 1 112 ? -6.273 -22.219 -10.234 1 98.81 112 VAL A O 1
ATOM 838 N N . ALA A 1 113 ? -7.422 -24.125 -10.289 1 98.69 113 ALA A N 1
ATOM 839 C CA . ALA A 1 113 ? -7.652 -24.047 -11.734 1 98.69 113 ALA A CA 1
ATOM 840 C C . ALA A 1 113 ? -8.484 -22.812 -12.078 1 98.69 113 ALA A C 1
ATOM 842 O O . ALA A 1 113 ? -8.234 -22.156 -13.086 1 98.69 113 ALA A O 1
ATOM 843 N N . THR A 1 114 ? -9.508 -22.594 -11.297 1 98.56 114 THR A N 1
ATOM 844 C CA . THR A 1 114 ? -10.352 -21.422 -11.508 1 98.56 114 THR A CA 1
ATOM 845 C C . THR A 1 114 ? -9.523 -20.141 -11.414 1 98.56 114 THR A C 1
ATOM 847 O O . THR A 1 114 ? -9.633 -19.25 -12.266 1 98.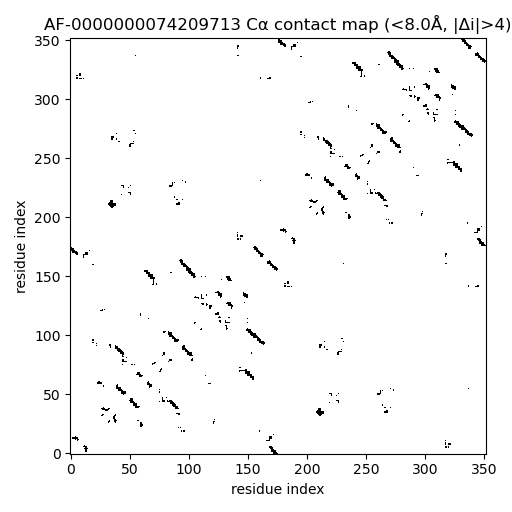56 114 THR A O 1
ATOM 850 N N . VAL A 1 115 ? -8.68 -20.016 -10.406 1 98.44 115 VAL A N 1
ATOM 851 C CA . VAL A 1 115 ? -7.824 -18.844 -10.227 1 98.44 115 VAL A CA 1
ATOM 852 C C . VAL A 1 115 ? -6.867 -18.719 -11.414 1 98.44 115 VAL A C 1
ATOM 854 O O . VAL A 1 115 ? -6.66 -17.625 -11.938 1 98.44 115 VAL A O 1
ATOM 857 N N . SER A 1 116 ? -6.316 -19.812 -11.852 1 98.31 116 SER A N 1
ATOM 858 C CA . SER A 1 116 ? -5.434 -19.828 -13.008 1 98.31 116 SER A CA 1
ATOM 859 C C . SER A 1 116 ? -6.125 -19.234 -14.234 1 98.31 116 SER A C 1
ATOM 861 O O . SER A 1 116 ? -5.551 -18.391 -14.93 1 98.31 116 SER A O 1
ATOM 863 N N . ARG A 1 117 ? -7.328 -19.656 -14.469 1 97.56 117 ARG A N 1
ATOM 864 C CA . ARG A 1 117 ? -8.086 -19.156 -15.609 1 97.56 117 ARG A CA 1
ATOM 865 C C . ARG A 1 117 ? -8.305 -17.641 -15.5 1 97.56 117 ARG A C 1
ATOM 867 O O . ARG A 1 117 ? -8.156 -16.922 -16.484 1 97.56 117 ARG A O 1
ATOM 874 N N . ARG A 1 118 ? -8.633 -17.219 -14.352 1 96.62 118 ARG A N 1
ATOM 875 C CA . ARG A 1 118 ? -8.883 -15.797 -14.156 1 96.62 118 ARG A CA 1
ATOM 876 C C . ARG A 1 118 ? -7.602 -14.984 -14.344 1 96.62 118 ARG A C 1
ATOM 878 O O . ARG A 1 118 ? -7.633 -13.891 -14.906 1 96.62 118 ARG A O 1
ATOM 885 N N . LEU A 1 119 ? -6.484 -15.469 -13.828 1 95.62 119 LEU A N 1
ATOM 886 C CA . LEU A 1 119 ? -5.199 -14.797 -13.992 1 95.62 119 LEU A CA 1
ATOM 887 C C . LEU A 1 119 ? -4.797 -14.75 -15.461 1 95.62 119 LEU A C 1
ATOM 889 O O . LEU A 1 119 ? -4.234 -13.75 -15.922 1 95.62 119 LEU A O 1
ATOM 893 N N . ASN A 1 120 ? -5.105 -15.781 -16.219 1 94.38 120 ASN A N 1
ATOM 894 C CA . ASN A 1 120 ? -4.855 -15.805 -17.656 1 94.38 120 ASN A CA 1
ATOM 895 C C . ASN A 1 120 ? -5.652 -14.719 -18.375 1 94.38 120 ASN A C 1
ATOM 897 O O . ASN A 1 120 ? -5.129 -14.047 -19.281 1 94.38 120 ASN A O 1
ATOM 901 N N . GLU A 1 121 ? -6.871 -14.578 -17.969 1 91.56 121 GLU A N 1
ATOM 902 C CA . GLU A 1 121 ? -7.719 -13.539 -18.531 1 91.56 121 GLU A CA 1
ATOM 903 C C . GLU A 1 121 ? -7.109 -12.156 -18.312 1 91.56 121 GLU A C 1
ATOM 905 O O . GLU A 1 121 ? -7.301 -11.25 -19.141 1 91.56 121 GLU A O 1
ATOM 910 N N . GLY A 1 122 ? -6.359 -12.047 -17.25 1 87.94 122 GLY A N 1
ATOM 911 C CA . GLY A 1 122 ? -5.719 -10.773 -16.938 1 87.94 122 GLY A CA 1
ATOM 912 C C . GLY A 1 122 ? -4.367 -10.609 -17.594 1 87.94 122 GLY A C 1
ATOM 913 O O . GLY A 1 122 ? -3.73 -9.562 -17.469 1 87.94 122 GLY A O 1
ATOM 914 N N . GLY A 1 123 ? -3.865 -11.703 -18.188 1 88.38 123 GLY A N 1
ATOM 915 C CA . GLY A 1 123 ? -2.686 -11.523 -19.031 1 88.38 123 GLY A CA 1
ATOM 916 C C . GLY A 1 123 ? -1.485 -12.312 -18.531 1 88.38 123 GLY A C 1
ATOM 917 O O . GLY A 1 123 ? -0.403 -12.234 -19.125 1 88.38 123 GLY A O 1
ATOM 918 N N . TRP A 1 124 ? -1.598 -12.953 -17.422 1 92.12 124 TRP A N 1
ATOM 919 C CA . TRP A 1 124 ? -0.503 -13.805 -16.969 1 92.12 124 TRP A CA 1
ATOM 920 C C . TRP A 1 124 ? -0.736 -15.258 -17.375 1 92.12 124 TRP A C 1
ATOM 922 O O . TRP A 1 124 ? -1.622 -15.922 -16.828 1 92.12 124 TRP A O 1
ATOM 932 N N . PRO A 1 125 ? 0.093 -15.766 -18.281 1 95.19 125 PRO A N 1
ATOM 933 C CA . PRO A 1 125 ? -0.177 -17.094 -18.844 1 95.19 125 PRO A CA 1
ATOM 934 C C . PRO A 1 125 ? 0.251 -18.234 -17.906 1 95.19 125 PRO A C 1
ATOM 936 O O . PRO A 1 125 ? 1.055 -19.078 -18.297 1 95.19 125 PRO A O 1
ATOM 939 N N . CYS A 1 126 ? -0.381 -18.328 -16.781 1 97.56 126 CYS A N 1
ATOM 940 C CA . CYS A 1 126 ? -0.043 -19.344 -15.789 1 97.56 126 CYS A CA 1
ATOM 941 C C . CYS A 1 126 ? -0.924 -20.578 -15.953 1 97.56 126 CYS A C 1
ATOM 943 O O . CYS A 1 126 ? -1.951 -20.531 -16.625 1 97.56 126 CYS A O 1
ATOM 945 N N . ALA A 1 127 ? -0.47 -21.703 -15.375 1 98.12 127 ALA A N 1
ATOM 946 C CA . ALA A 1 127 ? -1.211 -22.953 -15.375 1 98.12 127 ALA A CA 1
ATOM 947 C C . ALA A 1 127 ? -0.949 -23.75 -14.102 1 98.12 127 ALA A C 1
ATOM 949 O O . ALA A 1 127 ? 0.12 -23.641 -13.5 1 98.12 127 ALA A O 1
ATOM 950 N N . PRO A 1 128 ? -1.972 -24.547 -13.68 1 98.5 128 PRO A N 1
ATOM 951 C CA . PRO A 1 128 ? -1.667 -25.469 -12.578 1 98.5 128 PRO A CA 1
ATOM 952 C C . PRO A 1 128 ? -0.483 -26.375 -12.883 1 98.5 128 PRO A C 1
ATOM 954 O O . PRO A 1 128 ? -0.316 -26.828 -14.023 1 98.5 128 PRO A O 1
ATOM 957 N N . ASP A 1 129 ? 0.329 -26.547 -11.883 1 97.94 129 ASP A N 1
ATOM 958 C CA . ASP A 1 129 ? 1.42 -27.484 -12.086 1 97.94 129 ASP A CA 1
ATOM 959 C C . ASP A 1 129 ? 0.918 -28.938 -12 1 97.94 129 ASP A C 1
ATOM 961 O O . ASP A 1 129 ? -0.291 -29.172 -11.977 1 97.94 129 ASP A O 1
ATOM 965 N N . GLU A 1 130 ? 1.854 -29.891 -11.93 1 97.56 130 GLU A N 1
ATOM 966 C CA . GLU A 1 130 ? 1.49 -31.297 -11.969 1 97.56 130 GLU A CA 1
ATOM 967 C C . GLU A 1 130 ? 0.652 -31.688 -10.758 1 97.56 130 GLU A C 1
ATOM 969 O O . GLU A 1 130 ? -0.228 -32.531 -10.852 1 97.56 130 GLU A O 1
ATOM 974 N N . SER A 1 131 ? 0.881 -31.062 -9.633 1 97.5 131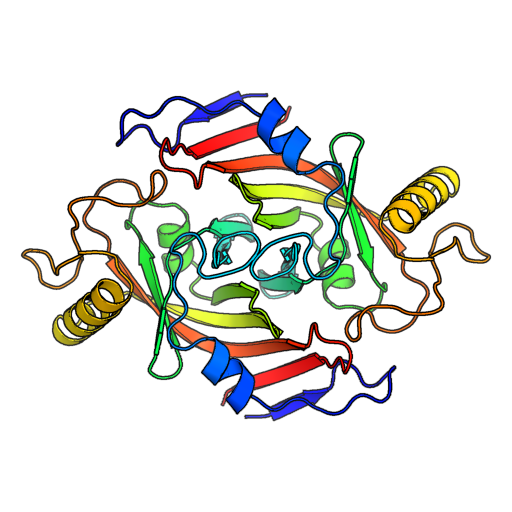 SER A N 1
ATOM 975 C CA . SER A 1 131 ? 0.154 -31.375 -8.406 1 97.5 131 SER A CA 1
ATOM 976 C C . SER A 1 131 ? -1.275 -30.859 -8.461 1 97.5 131 SER A C 1
ATOM 978 O O . SER A 1 131 ? -2.145 -31.328 -7.723 1 97.5 131 SER A O 1
ATOM 980 N N . GLY A 1 132 ? -1.501 -29.906 -9.242 1 98.12 132 GLY A N 1
ATOM 981 C CA . GLY A 1 132 ? -2.795 -29.234 -9.305 1 98.12 132 GLY A CA 1
ATOM 982 C C . GLY A 1 132 ? -3.014 -28.25 -8.18 1 98.12 132 GLY A C 1
ATOM 983 O O . GLY A 1 132 ? -4.051 -27.578 -8.117 1 98.12 132 GLY A O 1
ATOM 984 N N . THR A 1 133 ? -2.094 -28.125 -7.281 1 98.12 133 THR A N 1
ATOM 985 C CA . THR A 1 133 ? -2.305 -27.312 -6.094 1 98.12 133 THR A CA 1
ATOM 986 C C . THR A 1 133 ? -1.394 -26.078 -6.113 1 98.12 133 THR A C 1
ATOM 988 O O . THR A 1 133 ? -1.328 -25.344 -5.137 1 98.12 133 THR A O 1
ATOM 991 N N . ALA A 1 134 ? -0.678 -25.859 -7.176 1 98.44 134 ALA A N 1
ATOM 992 C CA . ALA A 1 134 ? 0.205 -24.703 -7.383 1 98.44 134 ALA A CA 1
ATOM 993 C C . ALA A 1 134 ? 0.259 -24.312 -8.852 1 98.44 134 ALA A C 1
ATOM 995 O O . ALA A 1 134 ? -0.319 -25 -9.703 1 98.44 134 ALA A O 1
ATOM 996 N N . LEU A 1 135 ? 0.86 -23.125 -9.109 1 98.5 135 LEU A N 1
ATOM 997 C CA . LEU A 1 135 ? 0.899 -22.594 -10.469 1 98.5 135 LEU A CA 1
ATOM 998 C C . LEU A 1 135 ? 2.332 -22.531 -10.984 1 98.5 135 LEU A C 1
ATOM 1000 O O . LEU A 1 135 ? 3.273 -22.375 -10.195 1 98.5 135 LEU A O 1
ATOM 1004 N N . THR A 1 136 ? 2.479 -22.656 -12.234 1 97.88 136 THR A N 1
ATOM 1005 C CA . THR A 1 136 ? 3.697 -22.359 -12.984 1 97.88 136 THR A CA 1
ATOM 1006 C C . THR A 1 136 ? 3.402 -21.438 -14.164 1 97.88 136 THR A C 1
ATOM 1008 O O . THR A 1 136 ? 2.242 -21.25 -14.531 1 97.88 136 THR A O 1
ATOM 1011 N N . ALA A 1 137 ? 4.422 -20.766 -14.695 1 96.5 137 ALA A N 1
ATOM 1012 C CA . ALA A 1 137 ? 4.309 -19.844 -15.82 1 96.5 137 ALA A CA 1
ATOM 1013 C C . ALA A 1 137 ? 5.656 -19.656 -16.516 1 96.5 137 ALA A C 1
ATOM 1015 O O . ALA A 1 137 ? 6.707 -19.875 -15.906 1 96.5 137 ALA A O 1
ATOM 1016 N N . PRO A 1 138 ? 5.625 -19.266 -17.812 1 93.12 138 PRO A N 1
ATOM 1017 C CA . PRO A 1 138 ? 6.895 -19.016 -18.5 1 93.12 138 PRO A CA 1
ATOM 1018 C C . PRO A 1 138 ? 7.617 -17.781 -17.969 1 93.12 138 PRO A C 1
ATOM 1020 O O . PRO A 1 138 ? 8.82 -17.625 -18.188 1 93.12 138 PRO A O 1
ATOM 1023 N N . TYR A 1 139 ? 6.902 -16.922 -17.312 1 87.38 139 TYR A N 1
ATOM 1024 C CA . TYR A 1 139 ? 7.508 -15.742 -16.703 1 87.38 139 TYR A CA 1
ATOM 1025 C C . TYR A 1 139 ? 6.723 -15.305 -15.469 1 87.38 139 TYR A C 1
ATOM 1027 O O . TYR A 1 139 ? 5.559 -15.664 -15.305 1 87.38 139 TYR A O 1
ATOM 1035 N N . SER A 1 140 ? 7.418 -14.617 -14.633 1 86.88 140 SER A N 1
ATOM 1036 C CA . SER A 1 140 ? 6.832 -13.984 -13.461 1 86.88 140 SER A CA 1
ATOM 1037 C C . SER A 1 140 ? 7.547 -12.688 -13.109 1 86.88 140 SER A C 1
ATOM 1039 O O . SER A 1 140 ? 8.539 -12.328 -13.75 1 86.88 140 SER A O 1
ATOM 1041 N N . ALA A 1 141 ? 6.949 -11.945 -12.195 1 84.94 141 ALA A N 1
ATOM 1042 C CA . ALA A 1 141 ? 7.617 -10.742 -11.719 1 84.94 141 ALA A CA 1
ATOM 1043 C C . ALA A 1 141 ? 9.016 -11.055 -11.203 1 84.94 141 ALA A C 1
ATOM 1045 O O . ALA A 1 141 ? 9.234 -12.094 -10.57 1 84.94 141 ALA A O 1
ATOM 1046 N N . PRO A 1 142 ? 9.953 -10.125 -11.422 1 85.06 142 PRO A N 1
ATOM 1047 C CA . PRO A 1 142 ? 11.336 -10.344 -11.008 1 85.06 142 PRO A CA 1
ATOM 1048 C C . PRO A 1 142 ? 11.477 -10.617 -9.516 1 85.06 142 PRO A C 1
ATOM 1050 O O . PRO A 1 142 ? 12.484 -11.172 -9.07 1 85.06 142 PRO A O 1
ATOM 1053 N N . SER A 1 143 ? 10.461 -10.297 -8.773 1 84.12 143 SER A N 1
ATOM 1054 C CA . SER A 1 143 ? 10.523 -10.469 -7.32 1 84.12 143 SER A CA 1
ATOM 1055 C C . SER A 1 143 ? 9.812 -11.742 -6.887 1 84.12 143 SER A C 1
ATOM 1057 O O . SER A 1 143 ? 9.766 -12.062 -5.695 1 84.12 143 SER A O 1
ATOM 1059 N N . ALA A 1 144 ? 9.203 -12.469 -7.738 1 87.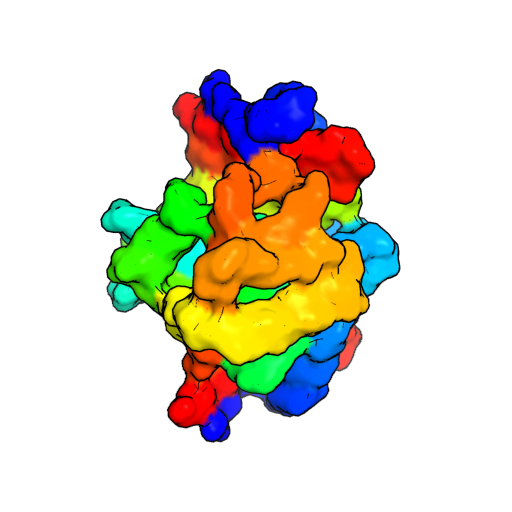38 144 ALA A N 1
ATOM 1060 C CA . ALA A 1 144 ? 8.305 -13.562 -7.391 1 87.38 144 ALA A CA 1
ATOM 1061 C C . ALA A 1 144 ? 9.078 -14.781 -6.887 1 87.38 144 ALA A C 1
ATOM 1063 O O . ALA A 1 144 ? 8.508 -15.656 -6.238 1 87.38 144 ALA A O 1
ATOM 1064 N N . GLY A 1 145 ? 10.398 -14.867 -7.07 1 88.44 145 GLY A N 1
ATOM 1065 C CA . GLY A 1 145 ? 11.125 -16.094 -6.77 1 88.44 145 GLY A CA 1
ATOM 1066 C C . GLY A 1 145 ? 10.805 -17.219 -7.73 1 88.44 145 GLY A C 1
ATOM 1067 O O . GLY A 1 145 ? 10.133 -17.016 -8.742 1 88.44 145 GLY A O 1
ATOM 1068 N N . PRO A 1 146 ? 11.266 -18.391 -7.398 1 92.19 146 PRO A N 1
ATOM 1069 C CA . PRO A 1 146 ? 11.062 -19.516 -8.312 1 92.19 146 PRO A CA 1
ATOM 1070 C C . PRO A 1 146 ? 9.68 -20.141 -8.195 1 92.19 146 PRO A C 1
ATOM 1072 O O . PRO A 1 146 ? 9.078 -20.109 -7.117 1 92.19 146 PRO A O 1
ATOM 1075 N N . ALA A 1 147 ? 9.141 -20.703 -9.297 1 93.81 147 ALA A N 1
ATOM 1076 C CA . ALA A 1 147 ? 7.945 -21.547 -9.266 1 93.81 147 ALA A CA 1
ATOM 1077 C C . ALA A 1 147 ? 8.18 -22.797 -8.43 1 93.81 147 ALA A C 1
ATOM 1079 O O . ALA A 1 147 ? 9.32 -23.203 -8.195 1 93.81 147 ALA A O 1
ATOM 1080 N N . PRO A 1 148 ? 7.18 -23.562 -8 1 96.81 148 PRO A N 1
ATOM 1081 C CA . PRO A 1 148 ? 5.785 -23.172 -8.234 1 96.81 148 PRO A CA 1
ATOM 1082 C C . PRO A 1 148 ? 5.309 -22.078 -7.285 1 96.81 148 PRO A C 1
ATOM 1084 O O . PRO A 1 148 ? 5.934 -21.844 -6.246 1 96.81 148 PRO A O 1
ATOM 1087 N N . TRP A 1 149 ? 4.289 -21.406 -7.66 1 97.69 149 TRP A N 1
ATOM 1088 C CA . TRP A 1 149 ? 3.627 -20.406 -6.828 1 97.69 149 TRP A CA 1
ATOM 1089 C C . TRP A 1 149 ? 2.271 -20.906 -6.344 1 97.69 149 TRP A C 1
ATOM 1091 O O . TRP A 1 149 ? 1.557 -21.594 -7.086 1 97.69 149 TRP A O 1
ATOM 1101 N N . HIS A 1 150 ? 1.987 -20.578 -5.141 1 98.44 150 HIS A N 1
ATOM 1102 C CA . HIS A 1 150 ? 0.788 -21.109 -4.496 1 98.44 150 HIS A CA 1
ATOM 1103 C C . HIS A 1 150 ? -0.279 -20.031 -4.359 1 98.44 150 HIS A C 1
ATOM 1105 O O . HIS A 1 150 ? 0.043 -18.844 -4.25 1 98.44 150 HIS A O 1
ATOM 1111 N N . VAL A 1 151 ? -1.543 -20.5 -4.328 1 98.69 151 VAL A N 1
ATOM 1112 C CA . VAL A 1 151 ? -2.688 -19.594 -4.336 1 98.69 151 VAL A CA 1
ATOM 1113 C C . VAL A 1 151 ? -3.148 -19.344 -2.9 1 98.69 151 VAL A C 1
ATOM 1115 O O . VAL A 1 151 ? -3.266 -20.266 -2.102 1 98.69 151 VAL A O 1
ATOM 1118 N N . TYR A 1 152 ? -3.389 -18.109 -2.57 1 98.88 152 TYR A N 1
ATOM 1119 C CA . TYR A 1 152 ? -4.008 -17.703 -1.316 1 98.88 152 TYR A CA 1
ATOM 1120 C C . TYR A 1 152 ? -5.316 -16.969 -1.569 1 98.88 152 TYR A C 1
ATOM 1122 O O . TYR A 1 152 ? -5.406 -16.141 -2.484 1 98.88 152 TYR A O 1
ATOM 1130 N N . ARG A 1 153 ? -6.316 -17.297 -0.801 1 98.88 153 ARG A N 1
ATOM 1131 C CA . ARG A 1 153 ? -7.562 -16.547 -0.766 1 98.88 153 ARG A CA 1
ATOM 1132 C C . ARG A 1 153 ? -7.613 -15.625 0.453 1 98.88 153 ARG A C 1
ATOM 1134 O O . ARG A 1 153 ? -7.461 -16.078 1.587 1 98.88 153 ARG A O 1
ATOM 1141 N N . MET A 1 154 ? -7.773 -14.391 0.27 1 98.81 154 MET A N 1
ATOM 1142 C CA . MET A 1 154 ? -7.984 -13.445 1.364 1 98.81 154 MET A CA 1
ATOM 1143 C C . MET A 1 154 ? -9.461 -13.086 1.497 1 98.81 154 MET A C 1
ATOM 1145 O O . MET A 1 154 ? -10.016 -12.391 0.641 1 98.81 154 MET A O 1
ATOM 1149 N N . THR A 1 155 ? -10.039 -13.5 2.52 1 98.75 155 THR A N 1
ATOM 1150 C CA . THR A 1 155 ? -11.438 -13.211 2.814 1 98.75 155 THR A CA 1
ATOM 1151 C C . THR A 1 155 ? -11.57 -11.883 3.557 1 98.75 155 THR A C 1
ATOM 1153 O O . THR A 1 155 ? -11.016 -11.719 4.648 1 98.75 155 THR A O 1
ATOM 1156 N N . PRO A 1 156 ? -12.359 -10.969 2.969 1 98.69 156 PRO A N 1
ATOM 1157 C CA . PRO A 1 156 ? -12.461 -9.641 3.578 1 98.69 156 PRO A CA 1
ATOM 1158 C C . PRO A 1 156 ? -13.195 -9.664 4.918 1 98.69 156 PRO A C 1
ATOM 1160 O O . PRO A 1 156 ? -14.18 -10.391 5.082 1 98.69 156 PRO A O 1
ATOM 1163 N N . THR A 1 157 ? -12.727 -8.906 5.891 1 98.69 157 THR A N 1
ATOM 1164 C CA . THR A 1 157 ? -13.422 -8.625 7.141 1 98.69 157 THR A CA 1
ATOM 1165 C C . THR A 1 157 ? -13.836 -7.156 7.215 1 98.69 157 THR A C 1
ATOM 1167 O O . THR A 1 157 ? -14.844 -6.816 7.836 1 98.69 157 THR A O 1
ATOM 1170 N N . ARG A 1 158 ? -13.055 -6.285 6.621 1 98.69 158 ARG A N 1
ATOM 1171 C CA . ARG A 1 158 ? -13.297 -4.848 6.562 1 98.69 158 ARG A CA 1
ATOM 1172 C C . ARG A 1 158 ? -12.758 -4.25 5.27 1 98.69 158 ARG A C 1
ATOM 1174 O O . ARG A 1 158 ? -11.805 -4.773 4.688 1 98.69 158 ARG A O 1
ATOM 1181 N N . ALA A 1 159 ? -13.391 -3.215 4.812 1 98.81 159 ALA A N 1
ATOM 1182 C CA . ALA A 1 159 ? -12.859 -2.426 3.703 1 98.81 159 ALA A CA 1
ATOM 1183 C C . ALA A 1 159 ? -13.016 -0.932 3.971 1 98.81 159 ALA A C 1
ATOM 1185 O O . ALA A 1 159 ? -13.93 -0.512 4.68 1 98.81 159 ALA A O 1
ATOM 1186 N N . THR A 1 160 ? -12.125 -0.146 3.5 1 98.5 160 THR A N 1
ATOM 1187 C CA . THR A 1 160 ? -12.172 1.312 3.535 1 98.5 160 THR A CA 1
ATOM 1188 C C . THR A 1 160 ? -11.898 1.895 2.152 1 98.5 160 THR A C 1
ATOM 1190 O O . THR A 1 160 ? -11 1.431 1.445 1 98.5 160 THR A O 1
ATOM 1193 N N . ALA A 1 161 ? -12.68 2.861 1.758 1 97.88 161 ALA A N 1
ATOM 1194 C CA . ALA A 1 161 ? -12.445 3.543 0.488 1 97.88 161 ALA A CA 1
ATOM 1195 C C . ALA A 1 161 ? -12.484 5.059 0.663 1 97.88 161 ALA A C 1
ATOM 1197 O O . ALA A 1 161 ? -13.328 5.582 1.393 1 97.88 161 ALA A O 1
ATOM 1198 N N . LEU A 1 162 ? -11.555 5.695 0.143 1 95.38 162 LEU A N 1
ATOM 1199 C CA . LEU A 1 162 ? -11.57 7.137 -0.088 1 95.38 162 LEU A CA 1
ATOM 1200 C C . LEU A 1 162 ? -11.906 7.449 -1.543 1 95.38 162 LEU A C 1
ATOM 1202 O O . LEU A 1 162 ? -11.227 6.98 -2.457 1 95.38 162 LEU A O 1
ATOM 1206 N N . TYR A 1 163 ? -12.977 8.211 -1.779 1 93.56 163 TYR A N 1
ATOM 1207 C CA . TYR A 1 163 ? -13.312 8.664 -3.121 1 93.56 163 TYR A CA 1
ATOM 1208 C C . TYR A 1 163 ? -12.406 9.812 -3.551 1 93.56 163 TYR A C 1
ATOM 1210 O O . TYR A 1 163 ? -12.422 10.883 -2.939 1 93.56 163 TYR A O 1
ATOM 1218 N N . VAL A 1 164 ? -11.617 9.641 -4.629 1 88.75 164 VAL A N 1
ATOM 1219 C CA . VAL A 1 164 ? -10.516 10.562 -4.926 1 88.75 164 VAL A CA 1
ATOM 1220 C C . VAL A 1 164 ? -10.938 11.523 -6.039 1 88.75 164 VAL A C 1
ATOM 1222 O O . VAL A 1 164 ? -10.086 12.172 -6.652 1 88.75 164 VAL A O 1
ATOM 1225 N N . ARG A 1 165 ? -12.18 11.625 -6.289 1 88.06 165 ARG A N 1
ATOM 1226 C CA . ARG A 1 165 ? -12.727 12.602 -7.223 1 88.06 165 ARG A CA 1
ATOM 1227 C C . ARG A 1 165 ? -13.25 13.836 -6.484 1 88.06 165 ARG A C 1
ATOM 1229 O O . ARG A 1 165 ? -13.188 13.898 -5.258 1 88.06 165 ARG A O 1
ATOM 1236 N N . GLU A 1 166 ? -13.688 14.859 -7.207 1 85.62 166 GLU A N 1
ATOM 1237 C CA . GLU A 1 166 ? -14.062 16.156 -6.652 1 85.62 166 GLU A CA 1
ATOM 1238 C C . GLU A 1 166 ? -15.18 16 -5.617 1 85.62 166 GLU A C 1
ATOM 1240 O O . GLU A 1 166 ? -15.211 16.734 -4.625 1 85.62 166 GLU A O 1
ATOM 1245 N N . GLU A 1 167 ? -16.047 15.078 -5.738 1 86.31 167 GLU A N 1
ATOM 1246 C CA . GLU A 1 167 ? -17.156 14.914 -4.812 1 86.31 167 GLU A CA 1
ATOM 1247 C C . GLU A 1 167 ? -16.672 14.43 -3.445 1 86.31 167 GLU A C 1
ATOM 1249 O O . GLU A 1 167 ? -17.281 14.758 -2.42 1 86.31 167 GLU A O 1
ATOM 1254 N N . GLY A 1 168 ? -15.68 13.664 -3.539 1 90.38 168 GLY A N 1
ATOM 1255 C CA . GLY A 1 168 ? -15.062 13.203 -2.309 1 90.38 168 GLY A CA 1
ATOM 1256 C C . GLY A 1 168 ? -15.859 12.109 -1.615 1 90.38 168 GLY A C 1
ATOM 1257 O O . GLY A 1 168 ? -16.75 11.5 -2.221 1 90.38 168 GLY A O 1
ATOM 1258 N N . GLY A 1 169 ? -15.422 11.742 -0.395 1 94.56 169 GLY A N 1
ATOM 1259 C CA . GLY A 1 169 ? -16.047 10.719 0.429 1 94.56 169 GLY A CA 1
ATOM 1260 C C . GLY A 1 169 ? -15.055 9.711 0.978 1 94.56 169 GLY A C 1
ATOM 1261 O O . GLY A 1 169 ? -13.992 9.484 0.387 1 94.56 169 GLY A O 1
ATOM 1262 N N . ALA A 1 170 ? -15.422 9.219 2.133 1 97 170 ALA A N 1
ATOM 1263 C CA . ALA A 1 170 ? -14.633 8.164 2.771 1 97 170 ALA A CA 1
ATOM 1264 C C . ALA A 1 170 ? -15.508 7.305 3.686 1 97 170 ALA A C 1
ATOM 1266 O O . ALA A 1 170 ? -16.266 7.836 4.5 1 97 170 ALA A O 1
ATOM 1267 N N . THR A 1 171 ? -15.414 6.023 3.5 1 98.12 171 THR A N 1
ATOM 1268 C CA . THR A 1 171 ? -16.266 5.121 4.254 1 98.12 171 THR A CA 1
ATOM 1269 C C . THR A 1 171 ? -15.539 3.824 4.586 1 98.12 171 THR A C 1
ATOM 1271 O O . THR A 1 171 ? -14.719 3.348 3.793 1 98.12 171 THR A O 1
ATOM 1274 N N . SER A 1 172 ? -15.773 3.303 5.73 1 98.12 172 SER A N 1
ATOM 1275 C CA . SER A 1 172 ? -15.344 1.957 6.102 1 98.12 172 SER A CA 1
ATOM 1276 C C . SER A 1 172 ? -16.531 1.021 6.258 1 98.12 172 SER A C 1
ATOM 1278 O O . SER A 1 172 ? -17.594 1.425 6.75 1 98.12 172 SER A O 1
ATOM 1280 N N . TRP A 1 173 ? -16.375 -0.182 5.797 1 98.62 173 TRP A N 1
ATOM 1281 C CA . TRP A 1 173 ? -17.375 -1.232 5.934 1 98.62 173 TRP A CA 1
ATOM 1282 C C . TRP A 1 173 ? -16.828 -2.414 6.727 1 98.62 173 TRP A C 1
ATOM 1284 O O . TRP A 1 173 ? -15.68 -2.814 6.531 1 98.62 173 TRP A O 1
ATOM 1294 N N . THR A 1 174 ? -17.547 -2.959 7.633 1 98.25 174 THR A N 1
ATOM 1295 C CA . THR A 1 174 ? -17.25 -4.207 8.328 1 98.25 174 THR A CA 1
ATOM 1296 C C . THR A 1 174 ? -18.156 -5.328 7.848 1 98.25 174 THR A C 1
ATOM 1298 O O . THR A 1 174 ? -19.391 -5.188 7.867 1 98.25 174 THR A O 1
ATOM 1301 N N . PHE A 1 175 ? -17.484 -6.352 7.422 1 97.06 175 PHE A N 1
ATOM 1302 C CA . PHE A 1 175 ? -18.234 -7.457 6.848 1 97.06 175 PHE A CA 1
ATOM 1303 C C . PHE A 1 175 ? -18.609 -8.477 7.918 1 97.06 175 PHE A C 1
ATOM 1305 O O . PHE A 1 175 ? -17.891 -8.641 8.906 1 97.06 175 PHE A O 1
ATOM 1312 N N . ASP A 1 176 ? -19.844 -9.203 7.887 1 85.25 176 ASP A N 1
ATOM 1313 C CA . ASP A 1 176 ? -20.391 -10.148 8.852 1 85.25 176 ASP A CA 1
ATOM 1314 C C . ASP A 1 176 ? -19.625 -11.469 8.828 1 85.25 176 ASP A C 1
ATOM 1316 O O . ASP A 1 176 ? -19.062 -11.852 7.801 1 85.25 176 ASP A O 1
ATOM 1320 N N . MET B 1 1 ? 25.156 1.596 3.578 1 93 1 MET B N 1
ATOM 1321 C CA . MET B 1 1 ? 24.016 1.04 2.854 1 93 1 MET B CA 1
ATOM 1322 C C . MET B 1 1 ? 24.391 -0.281 2.188 1 93 1 MET B C 1
ATOM 1324 O O . MET B 1 1 ? 25.438 -0.381 1.532 1 93 1 MET B O 1
ATOM 1328 N N . LYS B 1 2 ? 23.703 -1.438 2.447 1 96.62 2 LYS B N 1
ATOM 1329 C CA . LYS B 1 2 ? 23.875 -2.758 1.851 1 96.62 2 LYS B CA 1
ATOM 1330 C C . LYS B 1 2 ? 22.719 -3.111 0.929 1 96.62 2 LYS B C 1
ATOM 1332 O O . LYS B 1 2 ? 21.547 -2.949 1.301 1 96.62 2 LYS B O 1
ATOM 1337 N N . ALA B 1 3 ? 23.078 -3.574 -0.293 1 97.5 3 ALA B N 1
ATOM 1338 C CA . ALA B 1 3 ? 22.047 -3.938 -1.267 1 97.5 3 ALA B CA 1
ATOM 1339 C C . ALA B 1 3 ? 21.938 -5.453 -1.4 1 97.5 3 ALA B C 1
ATOM 1341 O O . ALA B 1 3 ? 22.953 -6.164 -1.382 1 97.5 3 ALA B O 1
ATOM 1342 N N . LYS B 1 4 ? 20.781 -5.898 -1.533 1 96.81 4 LYS B N 1
ATOM 1343 C CA . LYS B 1 4 ? 20.5 -7.293 -1.845 1 96.81 4 LYS B CA 1
ATOM 1344 C C . LYS B 1 4 ? 19.672 -7.41 -3.127 1 96.81 4 LYS B C 1
ATOM 1346 O O . LYS B 1 4 ? 18.578 -6.852 -3.225 1 96.81 4 LYS B O 1
ATOM 1351 N N . ASN B 1 5 ? 20.219 -8.156 -4.039 1 96.75 5 ASN B N 1
ATOM 1352 C CA . ASN B 1 5 ? 19.484 -8.414 -5.281 1 96.75 5 ASN B CA 1
ATOM 1353 C C . ASN B 1 5 ? 18.375 -9.43 -5.07 1 96.75 5 ASN B C 1
ATOM 1355 O O . ASN B 1 5 ? 18.609 -10.539 -4.605 1 96.75 5 ASN B O 1
ATOM 1359 N N . LEU B 1 6 ? 17.156 -9.07 -5.461 1 94.69 6 LEU B N 1
ATOM 1360 C CA . LEU B 1 6 ? 16 -9.945 -5.273 1 94.69 6 LEU B CA 1
ATOM 1361 C C . LEU B 1 6 ? 15.594 -10.602 -6.586 1 94.69 6 LEU B C 1
ATOM 1363 O O . LEU B 1 6 ? 14.68 -11.43 -6.617 1 94.69 6 LEU B O 1
ATOM 1367 N N . ALA B 1 7 ? 16.234 -10.211 -7.66 1 93.19 7 ALA B N 1
ATOM 1368 C CA . ALA B 1 7 ? 15.867 -10.688 -8.992 1 93.19 7 ALA B CA 1
ATOM 1369 C C . ALA B 1 7 ? 16.969 -11.578 -9.57 1 93.19 7 ALA B C 1
ATOM 1371 O O . ALA B 1 7 ? 17.125 -11.656 -10.797 1 93.19 7 ALA B O 1
ATOM 1372 N N . GLY B 1 8 ? 17.672 -12.211 -8.75 1 87.38 8 GLY B N 1
ATOM 1373 C CA . GLY B 1 8 ? 18.766 -13.062 -9.195 1 87.38 8 GLY B CA 1
ATOM 1374 C C . GLY B 1 8 ? 18.312 -14.211 -10.07 1 87.38 8 GLY B C 1
ATOM 1375 O O . GLY B 1 8 ? 19.031 -14.648 -10.961 1 87.38 8 GLY B O 1
ATOM 1376 N N . LEU B 1 9 ? 17.141 -14.719 -9.844 1 86.38 9 LEU B N 1
ATOM 1377 C CA . LEU B 1 9 ? 16.594 -15.828 -10.609 1 86.38 9 LEU B CA 1
ATOM 1378 C C . LEU B 1 9 ? 16.453 -15.461 -12.078 1 86.38 9 LEU B C 1
ATOM 1380 O O . LEU B 1 9 ? 16.469 -16.344 -12.945 1 86.38 9 LEU B O 1
ATOM 1384 N N . TYR B 1 10 ? 16.344 -14.195 -12.352 1 87.88 10 TYR B N 1
ATOM 1385 C CA . TYR B 1 10 ? 16.078 -13.742 -13.719 1 87.88 10 TYR B CA 1
ATOM 1386 C C . TYR B 1 10 ? 17.328 -13.109 -14.32 1 87.88 10 TYR B C 1
ATOM 1388 O O . TYR B 1 10 ? 17.25 -12.461 -15.367 1 87.88 10 TYR B O 1
ATOM 1396 N N . ASP B 1 11 ? 18.406 -13.227 -13.703 1 90.56 11 ASP B N 1
ATOM 1397 C CA . ASP B 1 11 ? 19.703 -12.695 -14.141 1 90.56 11 ASP B CA 1
ATOM 1398 C C . ASP B 1 11 ? 19.625 -11.195 -14.391 1 90.56 11 ASP B C 1
ATOM 1400 O O . ASP B 1 11 ? 20.141 -10.695 -15.391 1 90.56 11 ASP B O 1
ATOM 1404 N N . LEU B 1 12 ? 18.844 -10.555 -13.578 1 93.5 12 LEU B N 1
ATOM 1405 C CA . LEU B 1 12 ? 18.734 -9.102 -13.664 1 93.5 12 LEU B CA 1
ATOM 1406 C C . LEU B 1 12 ? 19.688 -8.43 -12.688 1 93.5 12 LEU B C 1
ATOM 1408 O O . LEU B 1 12 ? 19.953 -8.961 -11.609 1 93.5 12 LEU B O 1
ATOM 1412 N N . PRO B 1 13 ? 20.203 -7.297 -13.062 1 92.88 13 PRO B N 1
ATOM 1413 C CA . PRO B 1 13 ? 21.203 -6.641 -12.211 1 92.88 13 PRO B CA 1
ATOM 1414 C C . PRO B 1 13 ? 20.578 -5.984 -10.977 1 92.88 13 PRO B C 1
ATOM 1416 O O . PRO B 1 13 ? 19.375 -5.75 -10.938 1 92.88 13 PRO B O 1
ATOM 1419 N N . THR B 1 14 ? 21.516 -5.785 -9.961 1 96.38 14 THR B N 1
ATOM 1420 C CA . THR B 1 14 ? 21.125 -4.984 -8.797 1 96.38 14 THR B CA 1
ATOM 1421 C C . THR B 1 14 ? 20.812 -3.553 -9.211 1 96.38 14 THR B C 1
ATOM 1423 O O . THR B 1 14 ? 21.547 -2.943 -9.984 1 96.38 14 THR B O 1
ATOM 1426 N N . LEU B 1 15 ? 19.656 -3.068 -8.781 1 97.44 15 LEU B N 1
ATOM 1427 C CA . LEU B 1 15 ? 19.281 -1.682 -9.023 1 97.44 15 LEU B CA 1
ATOM 1428 C C . LEU B 1 15 ? 20.062 -0.733 -8.125 1 97.44 15 LEU B C 1
ATOM 1430 O O . LEU B 1 15 ? 20.5 -1.12 -7.039 1 97.44 15 LEU B O 1
ATOM 1434 N N . ASP B 1 16 ? 20.172 0.521 -8.648 1 97.69 16 ASP B N 1
ATOM 1435 C CA . ASP B 1 16 ? 20.734 1.58 -7.816 1 97.69 16 ASP B CA 1
ATOM 1436 C C . ASP B 1 16 ? 19.641 2.307 -7.043 1 97.69 16 ASP B C 1
ATOM 1438 O O . ASP B 1 16 ? 18.547 2.551 -7.574 1 97.69 16 ASP B O 1
ATOM 1442 N N . TRP B 1 17 ? 20.031 2.742 -5.789 1 97.81 17 TRP B N 1
ATOM 1443 C CA . TRP B 1 17 ? 19.078 3.465 -4.945 1 97.81 17 TRP B CA 1
ATOM 1444 C C . TRP B 1 17 ? 18.875 4.883 -5.461 1 97.81 17 TRP B C 1
ATOM 1446 O O . TRP B 1 17 ? 17.766 5.41 -5.402 1 97.81 17 TRP B O 1
ATOM 1456 N N . ALA B 1 18 ? 19.812 5.488 -5.984 1 97.69 18 ALA B N 1
ATOM 1457 C CA . ALA B 1 18 ? 19.781 6.914 -6.301 1 97.69 18 ALA B CA 1
ATOM 1458 C C . ALA B 1 18 ? 18.656 7.234 -7.277 1 97.69 18 ALA B C 1
ATOM 1460 O O . ALA B 1 18 ? 17.875 8.156 -7.051 1 97.69 18 ALA B O 1
ATOM 1461 N N . PRO B 1 19 ? 18.516 6.457 -8.352 1 97.38 19 PRO B N 1
ATOM 1462 C CA . PRO B 1 19 ? 17.406 6.746 -9.25 1 97.38 19 PRO B CA 1
ATOM 1463 C C . PRO B 1 19 ? 16.047 6.496 -8.602 1 97.38 19 PRO B C 1
ATOM 1465 O O . PRO B 1 19 ? 15.062 7.18 -8.922 1 97.38 19 PRO B O 1
ATOM 1468 N N . VAL B 1 20 ? 15.914 5.516 -7.688 1 97.69 20 VAL B N 1
ATOM 1469 C CA . VAL B 1 20 ? 14.664 5.238 -6.984 1 97.69 20 VAL B CA 1
ATOM 1470 C C . VAL B 1 20 ? 14.289 6.422 -6.098 1 97.69 20 VAL B C 1
ATOM 1472 O O . VAL B 1 20 ? 13.164 6.914 -6.148 1 97.69 20 VAL B O 1
ATOM 1475 N N . ALA B 1 21 ? 15.297 6.883 -5.332 1 97.94 21 ALA B N 1
ATOM 1476 C CA . ALA B 1 21 ? 15.086 8.039 -4.461 1 97.94 21 ALA B CA 1
ATOM 1477 C C . ALA B 1 21 ? 14.719 9.273 -5.27 1 97.94 21 ALA B C 1
ATOM 1479 O O . ALA B 1 21 ? 13.867 10.07 -4.855 1 97.94 21 ALA B O 1
ATOM 1480 N N . ALA B 1 22 ? 15.375 9.453 -6.41 1 96.69 22 ALA B N 1
ATOM 1481 C CA . ALA B 1 22 ? 15.094 10.602 -7.273 1 96.69 22 ALA B CA 1
ATOM 1482 C C . ALA B 1 22 ? 13.641 10.586 -7.742 1 96.69 22 ALA B C 1
ATOM 1484 O O . ALA B 1 22 ? 13.016 11.641 -7.887 1 96.69 22 ALA B O 1
ATOM 1485 N N . ASP B 1 23 ? 13.07 9.383 -7.961 1 93.31 23 ASP B N 1
ATOM 1486 C CA . ASP B 1 23 ? 11.68 9.242 -8.391 1 93.31 23 ASP B CA 1
ATOM 1487 C C . ASP B 1 23 ? 10.719 9.695 -7.297 1 93.31 23 ASP B C 1
ATOM 1489 O O . ASP B 1 23 ? 9.562 10.023 -7.574 1 93.31 23 ASP B O 1
ATOM 1493 N N . LEU B 1 24 ? 11.211 9.641 -6.051 1 95.5 24 LEU B N 1
ATOM 1494 C CA . LEU B 1 24 ? 10.344 9.992 -4.934 1 95.5 24 LEU B CA 1
ATOM 1495 C C . LEU B 1 24 ? 10.258 11.508 -4.77 1 95.5 24 LEU B C 1
ATOM 1497 O O . LEU B 1 24 ? 9.344 12.016 -4.113 1 95.5 24 LEU B O 1
ATOM 1501 N N . VAL B 1 25 ? 11.234 12.203 -5.293 1 94.44 25 VAL B N 1
ATOM 1502 C CA . VAL B 1 25 ? 11.297 13.656 -5.121 1 94.44 25 VAL B CA 1
ATOM 1503 C C . VAL B 1 25 ? 10.227 14.32 -5.984 1 94.44 25 VAL B C 1
ATOM 1505 O O . VAL B 1 25 ? 10.133 14.047 -7.184 1 94.44 25 VAL B O 1
ATOM 1508 N N . GLY B 1 26 ? 9.391 15.125 -5.359 1 88.38 26 GLY B N 1
ATOM 1509 C CA . GLY B 1 26 ? 8.484 15.961 -6.121 1 88.38 26 GLY B CA 1
ATOM 1510 C C . GLY B 1 26 ? 7.199 15.242 -6.508 1 88.38 26 GLY B C 1
ATOM 1511 O O . GLY B 1 26 ? 6.41 15.758 -7.305 1 88.38 26 GLY B O 1
ATOM 1512 N N . LEU B 1 27 ? 7.031 14.008 -6.062 1 89.5 27 LEU B N 1
ATOM 1513 C CA . LEU B 1 27 ? 5.758 13.359 -6.332 1 89.5 27 LEU B CA 1
ATOM 1514 C C . LEU B 1 27 ? 4.594 14.195 -5.801 1 89.5 27 LEU B C 1
ATOM 1516 O O . LEU B 1 27 ? 4.676 14.75 -4.703 1 89.5 27 LEU B O 1
ATOM 1520 N N . THR B 1 28 ? 3.625 14.312 -6.684 1 83.5 28 THR B N 1
ATOM 1521 C CA . THR B 1 28 ? 2.396 14.961 -6.234 1 83.5 28 THR B CA 1
ATOM 1522 C C . THR B 1 28 ? 1.227 13.977 -6.273 1 83.5 28 THR B C 1
ATOM 1524 O O . THR B 1 28 ? 1.307 12.93 -6.922 1 83.5 28 THR B O 1
ATOM 1527 N N . GLN B 1 29 ? 0.192 14.297 -5.527 1 83.5 29 GLN B N 1
ATOM 1528 C CA . GLN B 1 29 ? -0.999 13.453 -5.516 1 83.5 29 GLN B CA 1
ATOM 1529 C C . GLN B 1 29 ? -2.148 14.109 -6.27 1 83.5 29 GLN B C 1
ATOM 1531 O O . GLN B 1 29 ? -3.312 13.75 -6.082 1 83.5 29 GLN B O 1
ATOM 1536 N N . ALA B 1 30 ? -1.749 15.07 -7.02 1 78.12 30 ALA B N 1
ATOM 1537 C CA . ALA B 1 30 ? -2.752 15.711 -7.863 1 78.12 30 ALA B CA 1
ATOM 1538 C C . ALA B 1 30 ? -3.232 14.773 -8.961 1 78.12 30 ALA B C 1
ATOM 1540 O O . ALA B 1 30 ? -2.447 13.984 -9.5 1 78.12 30 ALA B O 1
ATOM 1541 N N . PRO B 1 31 ? -4.523 14.898 -9.273 1 72.38 31 PRO B N 1
ATOM 1542 C CA . PRO B 1 31 ? -5 14.086 -10.391 1 72.38 31 PRO B CA 1
ATOM 1543 C C . PRO B 1 31 ? -4.156 14.258 -11.648 1 72.38 31 PRO B C 1
ATOM 1545 O O . PRO B 1 31 ? -3.725 15.375 -11.961 1 72.38 31 PRO B O 1
ATOM 1548 N N . GLY B 1 32 ? -3.896 13.219 -12.297 1 72.38 32 GLY B N 1
ATOM 1549 C CA . GLY B 1 32 ? -3.18 13.25 -13.562 1 72.38 32 GLY B CA 1
ATOM 1550 C C . GLY B 1 32 ? -1.675 13.156 -13.398 1 72.38 32 GLY B C 1
ATOM 1551 O O . GLY B 1 32 ? -0.937 13.125 -14.383 1 72.38 32 GLY B O 1
ATOM 1552 N N . THR B 1 33 ? -1.169 13.219 -12.172 1 70.5 33 THR B N 1
ATOM 1553 C CA . THR B 1 33 ? 0.27 13.305 -11.938 1 70.5 33 THR B CA 1
ATOM 1554 C C . THR B 1 33 ? 0.885 11.906 -11.875 1 70.5 33 THR B C 1
ATOM 1556 O O . THR B 1 33 ? 2.107 11.758 -11.945 1 70.5 33 THR B O 1
ATOM 1559 N N . GLY B 1 34 ? 0.049 11.062 -11.602 1 63.31 34 GLY B N 1
ATOM 1560 C CA . GLY B 1 34 ? 0.536 9.703 -11.492 1 63.31 34 GLY B CA 1
ATOM 1561 C C . GLY B 1 34 ? -0.488 8.664 -11.922 1 63.31 34 GLY B C 1
ATOM 1562 O O . GLY B 1 34 ? -1.552 9.008 -12.438 1 63.31 34 GLY B O 1
ATOM 1563 N N . GLY B 1 35 ? -0.328 7.418 -11.82 1 54.12 35 GLY B N 1
ATOM 1564 C CA . GLY B 1 35 ? -1.252 6.375 -12.234 1 54.12 35 GLY B CA 1
ATOM 1565 C C . GLY B 1 35 ? -2.01 5.758 -11.07 1 54.12 35 GLY B C 1
ATOM 1566 O O . GLY B 1 35 ? -1.769 6.102 -9.914 1 54.12 35 GLY B O 1
ATOM 1567 N N . PRO B 1 36 ? -3.135 5.043 -11.141 1 55.34 36 PRO B N 1
ATOM 1568 C CA . PRO B 1 36 ? -3.98 5.141 -12.328 1 55.34 36 PRO B CA 1
ATOM 1569 C C . PRO B 1 36 ? -4.414 6.574 -12.625 1 55.34 36 PRO B C 1
ATOM 1571 O O . PRO B 1 36 ? -4.848 6.871 -13.742 1 55.34 36 PRO B O 1
ATOM 1574 N N . ASP B 1 37 ? -4.133 7.59 -11.859 1 65.56 37 ASP B N 1
ATOM 1575 C CA . ASP B 1 37 ? -4.352 8.992 -12.203 1 65.56 37 ASP B CA 1
ATOM 1576 C C . ASP B 1 37 ? -3.584 9.914 -11.258 1 65.56 37 ASP B C 1
ATOM 1578 O O . ASP B 1 37 ? -3.49 11.117 -11.492 1 65.56 37 ASP B O 1
ATOM 1582 N N . ARG B 1 38 ? -3.01 9.227 -10.109 1 78.44 38 ARG B N 1
ATOM 1583 C CA . ARG B 1 38 ? -2.26 9.969 -9.102 1 78.44 38 ARG B CA 1
ATOM 1584 C C . ARG B 1 38 ? -1.297 9.055 -8.352 1 78.44 38 ARG B C 1
ATOM 1586 O O . ARG B 1 38 ? -1.307 7.84 -8.547 1 78.44 38 ARG B O 1
ATOM 1593 N N . HIS B 1 39 ? -0.47 9.672 -7.57 1 87.94 39 HIS B N 1
ATOM 1594 C CA . HIS B 1 39 ? 0.389 8.883 -6.699 1 87.94 39 HIS B CA 1
ATOM 1595 C C . HIS B 1 39 ? -0.214 8.742 -5.305 1 87.94 39 HIS B C 1
ATOM 1597 O O . HIS B 1 39 ? -0.157 9.68 -4.504 1 87.94 39 HIS B O 1
ATOM 1603 N N . SER B 1 40 ? -0.842 7.59 -5.109 1 91.75 40 SER B N 1
ATOM 1604 C CA . SER B 1 40 ? -1.269 7.285 -3.748 1 91.75 40 SER B CA 1
ATOM 1605 C C . SER B 1 40 ? -0.108 6.758 -2.912 1 91.75 40 SER B C 1
ATOM 1607 O O . SER B 1 40 ? 0.604 5.844 -3.336 1 91.75 40 SER B O 1
ATOM 1609 N N . HIS B 1 41 ? 0.112 7.418 -1.742 1 95.31 41 HIS B N 1
ATOM 1610 C CA . HIS B 1 41 ? 1.035 6.875 -0.752 1 95.31 41 HIS B CA 1
ATOM 1611 C C . HIS B 1 41 ? 0.3 6.016 0.274 1 95.31 41 HIS B C 1
ATOM 1613 O O . HIS B 1 41 ? -0.708 6.445 0.838 1 95.31 41 HIS B O 1
ATOM 1619 N N . TRP B 1 42 ? 0.8 4.812 0.513 1 97.81 42 TRP B N 1
ATOM 1620 C CA . TRP B 1 42 ? 0.18 3.885 1.453 1 97.81 42 TRP B CA 1
ATOM 1621 C C . TRP B 1 42 ? 1.01 3.766 2.727 1 97.81 42 TRP B C 1
ATOM 1623 O O . TRP B 1 42 ? 2.064 3.127 2.732 1 97.81 42 TRP B O 1
ATOM 1633 N N . LEU B 1 43 ? 0.515 4.344 3.809 1 98.88 43 LEU B N 1
ATOM 1634 C CA . LEU B 1 43 ? 1.133 4.195 5.121 1 98.88 43 LEU B CA 1
ATOM 1635 C C . LEU B 1 43 ? 0.596 2.957 5.836 1 98.88 43 LEU B C 1
ATOM 1637 O O . LEU B 1 43 ? -0.619 2.783 5.953 1 98.88 43 LEU B O 1
ATOM 1641 N N . THR B 1 44 ? 1.513 2.125 6.266 1 98.94 44 THR B N 1
ATOM 1642 C CA . THR B 1 44 ? 1.142 0.979 7.09 1 98.94 44 THR B CA 1
ATOM 1643 C C . THR B 1 44 ? 1.643 1.156 8.523 1 98.94 44 THR B C 1
ATOM 1645 O O . THR B 1 44 ? 2.842 1.34 8.75 1 98.94 44 THR B O 1
ATOM 1648 N N . THR B 1 45 ? 0.744 1.127 9.43 1 98.94 45 THR B N 1
ATOM 1649 C CA . THR B 1 45 ? 1.043 1.088 10.859 1 98.94 45 THR B CA 1
ATOM 1650 C C . THR B 1 45 ? 0.511 -0.196 11.492 1 98.94 45 THR B C 1
ATOM 1652 O O . THR B 1 45 ? -0.061 -1.042 10.797 1 98.94 45 THR B O 1
ATOM 1655 N N . VAL B 1 46 ? 0.8 -0.392 12.797 1 98.81 46 VAL B N 1
ATOM 1656 C CA . VAL B 1 46 ? 0.439 -1.641 13.453 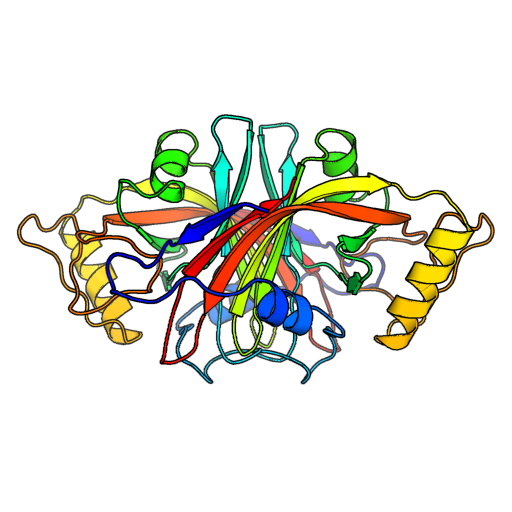1 98.81 46 VAL B CA 1
ATOM 1657 C C . VAL B 1 46 ? -0.617 -1.373 14.523 1 98.81 46 VAL B C 1
ATOM 1659 O O . VAL B 1 46 ? -0.411 -0.548 15.422 1 98.81 46 VAL B O 1
ATOM 1662 N N . ASN B 1 47 ? -1.737 -2.066 14.406 1 98.75 47 ASN B N 1
ATOM 1663 C CA . ASN B 1 47 ? -2.797 -1.96 15.406 1 98.75 47 ASN B CA 1
ATOM 1664 C C . ASN B 1 47 ? -2.367 -2.551 16.75 1 98.75 47 ASN B C 1
ATOM 1666 O O . ASN B 1 47 ? -1.404 -3.318 16.812 1 98.75 47 ASN B O 1
ATOM 1670 N N . ALA B 1 48 ? -3.156 -2.219 17.781 1 98.5 48 ALA B N 1
ATOM 1671 C CA . ALA B 1 48 ? -2.865 -2.707 19.125 1 98.5 48 ALA B CA 1
ATOM 1672 C C . ALA B 1 48 ? -2.904 -4.23 19.172 1 98.5 48 ALA B C 1
ATOM 1674 O O . ALA B 1 48 ? -2.186 -4.852 19.953 1 98.5 48 ALA B O 1
ATOM 1675 N N . ASP B 1 49 ? -3.658 -4.867 18.312 1 98.25 49 ASP B N 1
ATOM 1676 C CA . ASP B 1 49 ? -3.787 -6.32 18.312 1 98.25 49 ASP B CA 1
ATOM 1677 C C . ASP B 1 49 ? -2.764 -6.961 17.391 1 98.25 49 ASP B C 1
ATOM 1679 O O . ASP B 1 49 ? -2.824 -8.164 17.125 1 98.25 49 ASP B O 1
ATOM 1683 N N . GLY B 1 50 ? -1.876 -6.16 16.797 1 98.31 50 GLY B N 1
ATOM 1684 C CA . GLY B 1 50 ? -0.783 -6.668 15.977 1 98.31 50 GLY B CA 1
ATOM 1685 C C . GLY B 1 50 ? -1.115 -6.719 14.5 1 98.31 50 GLY B C 1
ATOM 1686 O O . GLY B 1 50 ? -0.24 -6.973 13.672 1 98.31 50 GLY B O 1
ATOM 1687 N N . SER B 1 51 ? -2.385 -6.504 14.133 1 98.56 51 SER B N 1
ATOM 1688 C CA . SER B 1 51 ? -2.768 -6.52 12.727 1 98.56 51 SER B CA 1
ATOM 1689 C C . SER B 1 51 ? -2.342 -5.23 12.031 1 98.56 51 SER B C 1
ATOM 1691 O O . SER B 1 51 ? -2.117 -4.211 12.68 1 98.56 51 SER B O 1
ATOM 1693 N N . PRO B 1 52 ? -2.188 -5.293 10.766 1 98.75 52 PRO B N 1
ATOM 1694 C CA . PRO B 1 52 ? -1.786 -4.082 10.055 1 98.75 52 PRO B CA 1
ATOM 1695 C C . PRO B 1 52 ? -2.93 -3.08 9.898 1 98.75 52 PRO B C 1
ATOM 1697 O O . PRO B 1 52 ? -4.098 -3.475 9.844 1 98.75 52 PRO B O 1
ATOM 1700 N N . HIS B 1 53 ? -2.627 -1.833 9.875 1 98.81 53 HIS B N 1
ATOM 1701 C CA . HIS B 1 53 ? -3.506 -0.726 9.523 1 98.81 53 HIS B CA 1
ATOM 1702 C C . HIS B 1 53 ? -2.928 0.09 8.367 1 98.81 53 HIS B C 1
ATOM 1704 O O . HIS B 1 53 ? -1.891 0.739 8.523 1 98.81 53 HIS B O 1
ATOM 1710 N N . VAL B 1 54 ? -3.6 0.036 7.211 1 98.88 54 VAL B N 1
ATOM 1711 C CA . VAL B 1 54 ? -3.115 0.717 6.016 1 98.88 54 VAL B CA 1
ATOM 1712 C C . VAL B 1 54 ? -4.059 1.864 5.656 1 98.88 54 VAL B C 1
ATOM 1714 O O . VAL B 1 54 ? -5.281 1.712 5.711 1 98.88 54 VAL B O 1
ATOM 1717 N N . THR B 1 55 ? -3.508 3.004 5.301 1 97.75 55 THR B N 1
ATOM 1718 C CA . THR B 1 55 ? -4.285 4.164 4.875 1 97.75 55 THR B CA 1
ATOM 1719 C C . THR B 1 55 ? -3.6 4.875 3.711 1 97.75 55 THR B C 1
ATOM 1721 O O . THR B 1 55 ? -2.371 4.938 3.65 1 97.75 55 THR B O 1
ATOM 1724 N N . GLY B 1 56 ? -4.383 5.32 2.762 1 95.5 56 GLY B N 1
ATOM 1725 C CA . GLY B 1 56 ? -3.881 6.359 1.878 1 95.5 56 GLY B CA 1
ATOM 1726 C C . GLY B 1 56 ? -3.629 7.68 2.588 1 95.5 56 GLY B C 1
ATOM 1727 O O . GLY B 1 56 ? -4.445 8.117 3.402 1 95.5 56 GLY B O 1
ATOM 1728 N N . ILE B 1 57 ? -2.463 8.336 2.291 1 95.25 57 ILE B N 1
ATOM 1729 C CA . ILE B 1 57 ? -2.107 9.539 3.037 1 95.25 57 ILE B CA 1
ATOM 1730 C C . ILE B 1 57 ? -1.27 10.461 2.16 1 95.25 57 ILE B C 1
ATOM 1732 O O . ILE B 1 57 ? -0.604 10.008 1.226 1 95.25 57 ILE B O 1
ATOM 1736 N N . GLY B 1 58 ? -1.382 11.734 2.412 1 92.81 58 GLY B N 1
ATOM 1737 C CA . GLY B 1 58 ? -0.395 12.641 1.848 1 92.81 58 GLY B CA 1
ATOM 1738 C C . GLY B 1 58 ? 0.993 12.445 2.428 1 92.81 58 GLY B C 1
ATOM 1739 O O . GLY B 1 58 ? 1.159 12.391 3.648 1 92.81 58 GLY B O 1
ATOM 1740 N N . ALA B 1 59 ? 1.994 12.32 1.541 1 95.94 59 ALA B N 1
ATOM 1741 C CA . ALA B 1 59 ? 3.393 12.172 1.937 1 95.94 59 ALA B CA 1
ATOM 1742 C C . ALA B 1 59 ? 4.316 12.883 0.955 1 95.94 59 ALA B C 1
ATOM 1744 O O . ALA B 1 59 ? 4.023 12.969 -0.24 1 95.94 59 ALA B O 1
ATOM 1745 N N . ILE B 1 60 ? 5.414 13.391 1.499 1 96.94 60 ILE B N 1
ATOM 1746 C CA . ILE B 1 60 ? 6.445 13.961 0.643 1 96.94 60 ILE B CA 1
ATOM 1747 C C . ILE B 1 60 ? 7.816 13.43 1.06 1 96.94 60 ILE B C 1
ATOM 1749 O O . ILE B 1 60 ? 8.016 13.062 2.217 1 96.94 60 ILE B O 1
ATOM 1753 N N . TRP B 1 61 ? 8.664 13.352 0.068 1 97.88 61 TRP B N 1
ATOM 1754 C CA . TRP B 1 61 ? 10.031 12.875 0.271 1 97.88 61 TRP B CA 1
ATOM 1755 C C . TRP B 1 61 ? 11.039 14 0.091 1 97.88 61 TRP B C 1
ATOM 1757 O O . TRP B 1 61 ? 11.078 14.648 -0.958 1 97.88 61 TRP B O 1
ATOM 1767 N N . PHE B 1 62 ? 11.773 14.297 1.12 1 97.25 62 PHE B N 1
ATOM 1768 C CA . PHE B 1 62 ? 12.945 15.164 1.036 1 97.25 62 PHE B CA 1
ATOM 1769 C C . PHE B 1 62 ? 13.859 14.961 2.242 1 97.25 62 PHE B C 1
ATOM 1771 O O . PHE B 1 62 ? 13.43 14.43 3.268 1 97.25 62 PHE B O 1
ATOM 1778 N N . ASP B 1 63 ? 15.102 15.258 2.08 1 97 63 ASP B N 1
ATOM 1779 C CA . ASP B 1 63 ? 16.109 15.078 3.117 1 97 63 ASP B CA 1
ATOM 1780 C C . ASP B 1 63 ? 16.172 13.625 3.574 1 97 63 ASP B C 1
ATOM 1782 O O . ASP B 1 63 ? 16.188 13.344 4.773 1 97 63 ASP B O 1
ATOM 1786 N N . ASP B 1 64 ? 16.047 12.688 2.711 1 96.81 64 ASP B N 1
ATOM 1787 C CA . ASP B 1 64 ? 16.203 11.25 2.869 1 96.81 64 ASP B CA 1
ATOM 1788 C C . ASP B 1 64 ? 15.195 10.688 3.867 1 96.81 64 ASP B C 1
ATOM 1790 O O . ASP B 1 64 ? 15.531 9.812 4.672 1 96.81 64 ASP B O 1
ATOM 1794 N N . ALA B 1 65 ? 14.008 11.273 3.779 1 98.44 65 ALA B N 1
ATOM 1795 C CA . ALA B 1 65 ? 12.938 10.805 4.656 1 98.44 65 ALA B CA 1
ATOM 1796 C C . ALA B 1 65 ? 11.57 11.047 4.031 1 98.44 65 ALA B C 1
ATOM 1798 O O . ALA B 1 65 ? 11.414 11.922 3.17 1 98.44 65 ALA B O 1
ATOM 1799 N N . PHE B 1 66 ? 10.633 10.273 4.469 1 98.81 66 PHE B N 1
ATOM 1800 C CA . PHE B 1 66 ? 9.242 10.617 4.223 1 98.81 66 PHE B CA 1
ATOM 1801 C C . PHE B 1 66 ? 8.703 11.508 5.336 1 98.81 66 PHE B C 1
ATOM 1803 O O . PHE B 1 66 ? 9.016 11.305 6.512 1 98.81 66 PHE B O 1
ATOM 1810 N N . TRP B 1 67 ? 7.906 12.414 4.906 1 98.62 67 TRP B N 1
ATOM 1811 C CA . TRP B 1 67 ? 7.152 13.273 5.812 1 98.62 67 TRP B CA 1
ATOM 1812 C C . TRP B 1 67 ? 5.652 13.125 5.59 1 98.62 67 TRP B C 1
ATOM 1814 O O . TRP B 1 67 ? 5.18 13.188 4.453 1 98.62 67 TRP B O 1
ATOM 1824 N N . VAL B 1 68 ? 4.922 12.867 6.734 1 98.19 68 VAL B N 1
ATOM 1825 C CA . VAL B 1 68 ? 3.471 12.734 6.652 1 98.19 68 VAL B CA 1
ATOM 1826 C C . VAL B 1 68 ? 2.811 13.602 7.723 1 98.19 68 VAL B C 1
ATOM 1828 O O . VAL B 1 68 ? 3.455 13.992 8.703 1 98.19 68 VAL B O 1
ATOM 1831 N N . VAL B 1 69 ? 1.516 13.93 7.461 1 97.44 69 VAL B N 1
ATOM 1832 C CA . VAL B 1 69 ? 0.759 14.711 8.438 1 97.44 69 VAL B CA 1
ATOM 1833 C C . VAL B 1 69 ? -0.517 13.961 8.82 1 97.44 69 VAL B C 1
ATOM 1835 O O . VAL B 1 69 ? -1.125 13.297 7.98 1 97.44 69 VAL B O 1
ATOM 1838 N N . SER B 1 70 ? -0.873 14.047 10.008 1 97.25 70 SER B N 1
ATOM 1839 C CA . SER B 1 70 ? -2.062 13.367 10.508 1 97.25 70 SER B CA 1
ATOM 1840 C C . SER B 1 70 ? -2.607 14.055 11.758 1 97.25 70 SER B C 1
ATOM 1842 O O . SER B 1 70 ? -1.852 14.656 12.516 1 97.25 70 SER B O 1
ATOM 1844 N N . GLY B 1 71 ? -3.971 13.961 11.844 1 95.75 71 GLY B N 1
ATOM 1845 C CA . GLY B 1 71 ? -4.512 14.281 13.156 1 95.75 71 GLY B CA 1
ATOM 1846 C C . GLY B 1 71 ? -4.07 13.312 14.234 1 95.75 71 GLY B C 1
ATOM 1847 O O . GLY B 1 71 ? -3.959 12.109 13.984 1 95.75 71 GLY B O 1
ATOM 1848 N N . ARG B 1 72 ? -3.939 13.781 15.43 1 94.12 72 ARG B N 1
ATOM 1849 C CA . ARG B 1 72 ? -3.42 12.969 16.531 1 94.12 72 ARG B CA 1
ATOM 1850 C C . ARG B 1 72 ? -4.438 11.914 16.953 1 94.12 72 ARG B C 1
ATOM 1852 O O . ARG B 1 72 ? -4.07 10.891 17.531 1 94.12 72 ARG B O 1
ATOM 1859 N N . SER B 1 73 ? -5.68 12.18 16.703 1 93.5 73 SER B N 1
ATOM 1860 C CA . SER B 1 73 ? -6.715 11.25 17.141 1 93.5 73 SER B CA 1
ATOM 1861 C C . SER B 1 73 ? -6.93 10.133 16.125 1 93.5 73 SER B C 1
ATOM 1863 O O . SER B 1 73 ? -7.574 9.125 16.438 1 93.5 73 SER B O 1
ATOM 1865 N N . ALA B 1 74 ? -6.477 10.336 14.938 1 95.62 74 ALA B N 1
ATOM 1866 C CA . ALA B 1 74 ? -6.609 9.289 13.93 1 95.62 74 ALA B CA 1
ATOM 1867 C C . ALA B 1 74 ? -5.93 8 14.391 1 95.62 74 ALA B C 1
ATOM 1869 O O . ALA B 1 74 ? -4.914 8.039 15.086 1 95.62 74 ALA B O 1
ATOM 1870 N N . LEU B 1 75 ? -6.43 6.887 13.953 1 97.12 75 LEU B N 1
ATOM 1871 C CA . LEU B 1 75 ? -5.906 5.586 14.352 1 97.12 75 LEU B CA 1
ATOM 1872 C C . LEU B 1 75 ? -4.438 5.445 13.953 1 97.12 75 LEU B C 1
ATOM 1874 O O . LEU B 1 75 ? -3.625 4.945 14.734 1 97.12 75 LEU B O 1
ATOM 1878 N N . LYS B 1 76 ? -4.07 5.914 12.758 1 98 76 LYS B N 1
ATOM 1879 C CA . LYS B 1 76 ? -2.688 5.809 12.297 1 98 76 LYS B CA 1
ATOM 1880 C C . LYS B 1 76 ? -1.737 6.539 13.242 1 98 76 LYS B C 1
ATOM 1882 O O . LYS B 1 76 ? -0.644 6.051 13.531 1 98 76 LYS B O 1
ATOM 1887 N N . ALA B 1 77 ? -2.141 7.668 13.703 1 98 77 ALA B N 1
ATOM 1888 C CA . ALA B 1 77 ? -1.3 8.43 14.617 1 98 77 ALA B CA 1
ATOM 1889 C C . ALA B 1 77 ? -1.185 7.727 15.969 1 98 77 ALA B C 1
ATOM 1891 O O . ALA B 1 77 ? -0.093 7.629 16.531 1 98 77 ALA B O 1
ATOM 1892 N N . ARG B 1 78 ? -2.268 7.238 16.484 1 98.19 78 ARG B N 1
ATOM 1893 C CA . ARG B 1 78 ? -2.24 6.492 17.734 1 98.19 78 ARG B CA 1
ATOM 1894 C C . ARG B 1 78 ? -1.357 5.254 17.609 1 98.19 78 ARG B C 1
ATOM 1896 O O . ARG B 1 78 ? -0.613 4.922 18.547 1 98.19 78 ARG B O 1
ATOM 1903 N N . ASN B 1 79 ? -1.46 4.605 16.5 1 98.81 79 ASN B N 1
ATOM 1904 C CA . ASN B 1 79 ? -0.601 3.455 16.234 1 98.81 79 ASN B CA 1
ATOM 1905 C C . ASN B 1 79 ? 0.875 3.84 16.266 1 98.81 79 ASN B C 1
ATOM 1907 O O . ASN B 1 79 ? 1.688 3.158 16.891 1 98.81 79 ASN B O 1
ATOM 1911 N N . LEU B 1 80 ? 1.218 4.914 15.578 1 98.69 80 LEU B N 1
ATOM 1912 C CA . LEU B 1 80 ? 2.611 5.336 15.477 1 98.69 80 LEU B CA 1
ATOM 1913 C C . LEU B 1 80 ? 3.176 5.699 16.844 1 98.69 80 LEU B C 1
ATOM 1915 O O . LEU B 1 80 ? 4.359 5.48 17.109 1 98.69 80 LEU B O 1
ATOM 1919 N N . GLU B 1 81 ? 2.32 6.246 17.688 1 97.69 81 GLU B N 1
ATOM 1920 C CA . GLU B 1 81 ? 2.748 6.562 19.047 1 97.69 81 GLU B CA 1
ATOM 1921 C C . GLU B 1 81 ? 3.086 5.297 19.828 1 97.69 81 GLU B C 1
ATOM 1923 O O . GLU B 1 81 ? 4.035 5.281 20.609 1 97.69 81 GLU B O 1
ATOM 1928 N N . ARG B 1 82 ? 2.377 4.273 19.609 1 98.25 82 ARG B N 1
ATOM 1929 C CA . ARG B 1 82 ? 2.564 3.012 20.312 1 98.25 82 ARG B CA 1
ATOM 1930 C C . ARG B 1 82 ? 3.678 2.186 19.688 1 98.25 82 ARG B C 1
ATOM 1932 O O . ARG B 1 82 ? 4.469 1.553 20.391 1 98.25 82 ARG B O 1
ATOM 1939 N N . GLU B 1 83 ? 3.736 2.102 18.391 1 98.5 83 GLU B N 1
ATOM 1940 C CA . GLU B 1 83 ? 4.664 1.32 17.578 1 98.5 83 GLU B CA 1
ATOM 1941 C C . GLU B 1 83 ? 5.145 2.119 16.375 1 98.5 83 GLU B C 1
ATOM 1943 O O . GLU B 1 83 ? 4.445 2.213 15.367 1 98.5 83 GLU B O 1
ATOM 1948 N N . PRO B 1 84 ? 6.359 2.729 16.484 1 98.75 84 PRO B N 1
ATOM 1949 C CA . PRO B 1 84 ? 6.781 3.709 15.484 1 98.75 84 PRO B CA 1
ATOM 1950 C C . PRO B 1 84 ? 7.25 3.059 14.188 1 98.75 84 PRO B C 1
ATOM 1952 O O . PRO B 1 84 ? 7.469 3.75 13.188 1 98.75 84 PRO B O 1
ATOM 1955 N N . ARG B 1 85 ? 7.559 1.741 14.227 1 98.88 85 ARG B N 1
ATOM 1956 C CA . ARG B 1 85 ? 7.93 1.078 12.984 1 98.88 85 ARG B CA 1
ATOM 1957 C C . ARG B 1 85 ? 6.762 1.065 12 1 98.88 85 ARG B C 1
ATOM 1959 O O . ARG B 1 85 ? 5.648 0.675 12.359 1 98.88 85 ARG B O 1
ATOM 1966 N N . CYS B 1 86 ? 6.98 1.506 10.766 1 98.94 86 CYS B N 1
ATOM 1967 C CA . CYS B 1 86 ? 5.949 1.646 9.742 1 98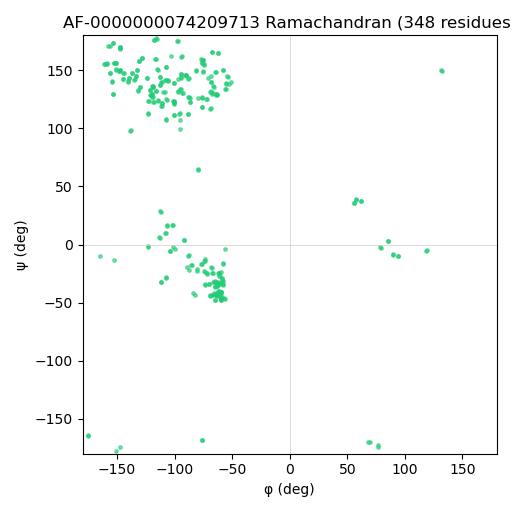.94 86 CYS B CA 1
ATOM 1968 C C . CYS B 1 86 ? 6.551 1.534 8.344 1 98.94 86 CYS B C 1
ATOM 1970 O O . CYS B 1 86 ? 7.754 1.331 8.195 1 98.94 86 CYS B O 1
ATOM 1972 N N . THR B 1 87 ? 5.723 1.516 7.363 1 98.94 87 THR B N 1
ATOM 1973 C CA . THR B 1 87 ? 6.109 1.434 5.957 1 98.94 87 THR B CA 1
ATOM 1974 C C . THR B 1 87 ? 5.32 2.439 5.121 1 98.94 87 THR B C 1
ATOM 1976 O O . THR B 1 87 ? 4.156 2.715 5.406 1 98.94 87 THR B O 1
ATOM 1979 N N . ILE B 1 88 ? 5.941 3.023 4.152 1 98.88 88 ILE B N 1
ATOM 1980 C CA . ILE B 1 88 ? 5.227 3.752 3.109 1 98.88 88 ILE B CA 1
ATOM 1981 C C . ILE B 1 88 ? 5.516 3.119 1.75 1 98.88 88 ILE B C 1
ATOM 1983 O O . ILE B 1 88 ? 6.676 2.918 1.386 1 98.88 88 ILE B O 1
ATOM 1987 N N . ALA B 1 89 ? 4.508 2.783 1.018 1 97.94 89 ALA B N 1
ATOM 1988 C CA . ALA B 1 89 ? 4.609 2.246 -0.337 1 97.94 89 ALA B CA 1
ATOM 1989 C C . ALA B 1 89 ? 4.043 3.225 -1.36 1 97.94 89 ALA B C 1
ATOM 1991 O O . ALA B 1 89 ? 3.045 3.898 -1.097 1 97.94 89 ALA B O 1
ATOM 1992 N N . VAL B 1 90 ? 4.633 3.305 -2.516 1 95.31 90 VAL B N 1
ATOM 1993 C CA . VAL B 1 90 ? 4.148 4.164 -3.592 1 95.31 90 VAL B CA 1
ATOM 1994 C C . VAL B 1 90 ? 4.598 3.609 -4.941 1 95.31 90 VAL B C 1
ATOM 1996 O O . VAL B 1 90 ? 5.723 3.115 -5.07 1 95.31 90 VAL B O 1
ATOM 1999 N N . ALA B 1 91 ? 3.701 3.691 -5.902 1 93.06 91 ALA B N 1
ATOM 2000 C CA . ALA B 1 91 ? 4.004 3.318 -7.285 1 93.06 91 ALA B CA 1
ATOM 2001 C C . ALA B 1 91 ? 4.352 4.547 -8.117 1 93.06 91 ALA B C 1
ATOM 2003 O O . ALA B 1 91 ? 3.68 5.578 -8.031 1 93.06 91 ALA B O 1
ATOM 2004 N N . THR B 1 92 ? 5.422 4.473 -8.859 1 90.38 92 THR B N 1
ATOM 2005 C CA . THR B 1 92 ? 5.762 5.441 -9.898 1 90.38 92 THR B CA 1
ATOM 2006 C C . THR B 1 92 ? 5.762 4.785 -11.273 1 90.38 92 THR B C 1
ATOM 2008 O O . THR B 1 92 ? 5.461 3.594 -11.398 1 90.38 92 THR B O 1
ATOM 2011 N N . SER B 1 93 ? 6.012 5.598 -12.297 1 86.62 93 SER B N 1
ATOM 2012 C CA . SER B 1 93 ? 6.047 5.047 -13.648 1 86.62 93 SER B CA 1
ATOM 2013 C C . SER B 1 93 ? 7.156 4.012 -13.789 1 86.62 93 SER B C 1
ATOM 2015 O O . SER B 1 93 ? 7.062 3.107 -14.625 1 86.62 93 SER B O 1
ATOM 2017 N N . ASN B 1 94 ? 8.18 4.129 -12.922 1 89.38 94 ASN B N 1
ATOM 2018 C CA . ASN B 1 94 ? 9.344 3.264 -13.078 1 89.38 94 ASN B CA 1
ATOM 2019 C C . ASN B 1 94 ? 9.391 2.188 -12 1 89.38 94 ASN B C 1
ATOM 2021 O O . ASN B 1 94 ? 9.922 1.097 -12.219 1 89.38 94 ASN B O 1
ATOM 2025 N N . TYR B 1 95 ? 8.812 2.533 -10.805 1 92.25 95 TYR B N 1
ATOM 2026 C CA . TYR B 1 95 ? 9.086 1.63 -9.695 1 92.25 95 TYR B CA 1
ATOM 2027 C C . TYR B 1 95 ? 7.836 1.418 -8.844 1 92.25 95 TYR B C 1
ATOM 2029 O O . TYR B 1 95 ? 7.051 2.348 -8.641 1 92.25 95 TYR B O 1
ATOM 2037 N N . ASP B 1 96 ? 7.645 0.179 -8.328 1 94.12 96 ASP B N 1
ATOM 2038 C CA . ASP B 1 96 ? 6.965 -0.046 -7.062 1 94.12 96 ASP B CA 1
ATOM 2039 C C . ASP B 1 96 ? 7.945 0.01 -5.895 1 94.12 96 ASP B C 1
ATOM 2041 O O . ASP B 1 96 ? 8.812 -0.858 -5.758 1 94.12 96 ASP B O 1
ATOM 2045 N N . THR B 1 97 ? 7.789 1.041 -5.07 1 96.81 97 THR B N 1
ATOM 2046 C CA . THR B 1 97 ? 8.766 1.293 -4.012 1 96.81 97 THR B CA 1
ATOM 2047 C C . THR B 1 97 ? 8.117 1.145 -2.637 1 96.81 97 THR B C 1
ATOM 2049 O O . THR B 1 97 ? 7.012 1.636 -2.408 1 96.81 97 THR B O 1
ATOM 2052 N N . VAL B 1 98 ? 8.812 0.384 -1.738 1 98.62 98 VAL B N 1
ATOM 2053 C CA . VAL B 1 98 ? 8.445 0.286 -0.329 1 98.62 98 VAL B CA 1
ATOM 2054 C C . VAL B 1 98 ? 9.602 0.79 0.538 1 98.62 98 VAL B C 1
ATOM 2056 O O . VAL B 1 98 ? 10.742 0.363 0.368 1 98.62 98 VAL B O 1
ATOM 2059 N N . VAL B 1 99 ? 9.289 1.677 1.445 1 98.88 99 VAL B N 1
ATOM 2060 C CA . VAL B 1 99 ? 10.266 2.158 2.41 1 98.88 99 VAL B CA 1
ATOM 2061 C C . VAL B 1 99 ? 9.82 1.8 3.826 1 98.88 99 VAL B C 1
ATOM 2063 O O . VAL B 1 99 ? 8.719 2.156 4.246 1 98.88 99 VAL B O 1
ATOM 2066 N N . ASP B 1 100 ? 10.688 1.058 4.527 1 98.88 100 ASP B N 1
ATOM 2067 C CA . ASP B 1 100 ? 10.508 0.759 5.945 1 98.88 100 ASP B CA 1
ATOM 2068 C C . ASP B 1 100 ? 11.266 1.762 6.816 1 98.88 100 ASP B C 1
ATOM 2070 O O . ASP B 1 100 ? 12.359 2.201 6.461 1 98.88 100 ASP B O 1
ATOM 2074 N N . GLY B 1 101 ? 10.656 2.064 7.898 1 98.81 101 GLY B N 1
ATOM 2075 C CA . GLY B 1 101 ? 11.359 2.961 8.797 1 98.81 101 GLY B CA 1
ATOM 2076 C C . GLY B 1 101 ? 10.633 3.184 10.109 1 98.81 101 GLY B C 1
ATOM 2077 O O . GLY B 1 101 ? 9.789 2.375 10.5 1 98.81 101 GLY B O 1
ATOM 2078 N N . THR B 1 102 ? 11.07 4.246 10.82 1 98.81 102 THR B N 1
ATOM 2079 C CA . THR B 1 102 ? 10.461 4.66 12.078 1 98.81 102 THR B CA 1
ATOM 2080 C C . THR B 1 102 ? 9.961 6.102 11.992 1 98.81 102 THR B C 1
ATOM 2082 O O . THR B 1 102 ? 10.656 6.969 11.461 1 98.81 102 THR B O 1
ATOM 2085 N N . ALA B 1 103 ? 8.734 6.273 12.461 1 98.81 103 ALA B N 1
ATOM 2086 C CA . ALA B 1 103 ? 8.117 7.598 12.422 1 98.81 103 ALA B CA 1
ATOM 2087 C C . ALA B 1 103 ? 8.188 8.273 13.781 1 98.81 103 ALA B C 1
ATOM 2089 O O . ALA B 1 103 ? 7.988 7.629 14.812 1 98.81 103 ALA B O 1
ATOM 2090 N N . GLU B 1 104 ? 8.469 9.531 13.766 1 98.44 104 GLU B N 1
ATOM 2091 C CA . GLU B 1 104 ? 8.5 10.336 14.984 1 98.44 104 GLU B CA 1
ATOM 2092 C C . GLU B 1 104 ? 7.746 11.648 14.797 1 98.44 104 GLU B C 1
ATOM 2094 O O . GLU B 1 104 ? 7.805 12.258 13.727 1 98.44 104 GLU B O 1
ATOM 2099 N N . LEU B 1 105 ? 7.102 12.062 15.875 1 98.69 105 LEU B N 1
ATOM 2100 C CA . LEU B 1 105 ? 6.441 13.367 15.891 1 98.69 105 LEU B CA 1
ATOM 2101 C C . LEU B 1 105 ? 7.469 14.492 15.867 1 98.69 105 LEU B C 1
ATOM 2103 O O . LEU B 1 105 ? 8.445 14.469 16.625 1 98.69 105 LEU B O 1
ATOM 2107 N N . VAL B 1 106 ? 7.234 15.445 14.969 1 98.62 106 VAL B N 1
ATOM 2108 C CA . VAL B 1 106 ? 8.109 16.609 14.844 1 98.62 106 VAL B CA 1
ATOM 2109 C C . VAL B 1 106 ? 7.473 17.797 15.547 1 98.62 106 VAL B C 1
ATOM 2111 O O . VAL B 1 106 ? 6.367 18.219 15.195 1 98.62 106 VAL B O 1
ATOM 2114 N N . THR B 1 107 ? 8.195 18.375 16.484 1 97.88 107 THR B N 1
ATOM 2115 C CA . THR B 1 107 ? 7.629 19.5 17.234 1 97.88 107 THR B CA 1
ATOM 2116 C C . THR B 1 107 ? 8.523 20.734 17.109 1 97.88 107 THR B C 1
ATOM 2118 O O . THR B 1 107 ? 8.211 21.781 17.672 1 97.88 107 THR B O 1
ATOM 2121 N N . ASP B 1 108 ? 9.648 20.625 16.406 1 98.38 108 ASP B N 1
ATOM 2122 C CA . ASP B 1 108 ? 10.477 21.781 16.109 1 98.38 108 ASP B CA 1
ATOM 2123 C C . ASP B 1 108 ? 9.781 22.719 15.125 1 98.38 108 ASP B C 1
ATOM 2125 O O . ASP B 1 108 ? 9.531 22.328 13.977 1 98.38 108 ASP B O 1
ATOM 2129 N N . PRO B 1 109 ? 9.469 23.953 15.508 1 98.44 109 PRO B N 1
ATOM 2130 C CA . PRO B 1 109 ? 8.711 24.859 14.641 1 98.44 109 PRO B CA 1
ATOM 2131 C C . PRO B 1 109 ? 9.391 25.109 13.297 1 98.44 109 PRO B C 1
ATOM 2133 O O . PRO B 1 109 ? 8.719 25.266 12.281 1 98.44 109 PRO B O 1
ATOM 2136 N N . GLU B 1 110 ? 10.672 25.125 13.328 1 98.44 110 GLU B N 1
ATOM 2137 C CA . GLU B 1 110 ? 11.383 25.359 12.078 1 98.44 110 GLU B CA 1
ATOM 2138 C C . GLU B 1 110 ? 11.195 24.188 11.109 1 98.44 110 GLU B C 1
ATOM 2140 O O . GLU B 1 110 ? 11 24.406 9.906 1 98.44 110 GLU B O 1
ATOM 2145 N N . ALA B 1 111 ? 11.289 23.031 11.648 1 98.5 111 ALA B N 1
ATOM 2146 C CA . ALA B 1 111 ? 11.062 21.844 10.828 1 98.5 111 ALA B CA 1
ATOM 2147 C C . ALA B 1 111 ? 9.625 21.797 10.32 1 98.5 111 ALA B C 1
ATOM 2149 O O . ALA B 1 111 ? 9.383 21.5 9.148 1 98.5 111 ALA B O 1
ATOM 2150 N N . VAL B 1 112 ? 8.672 22.094 11.164 1 98.81 112 VAL B N 1
ATOM 2151 C CA . VAL B 1 112 ? 7.258 22.109 10.789 1 98.81 112 VAL B CA 1
ATOM 2152 C C . VAL B 1 112 ? 7.031 23.141 9.68 1 98.81 112 VAL B C 1
ATOM 2154 O O . VAL B 1 112 ? 6.34 22.859 8.703 1 98.81 112 VAL B O 1
ATOM 2157 N N . ALA B 1 113 ? 7.652 24.281 9.836 1 98.69 113 ALA B N 1
ATOM 2158 C CA . ALA B 1 113 ? 7.535 25.328 8.82 1 98.69 113 ALA B CA 1
ATOM 2159 C C . ALA B 1 113 ? 8.125 24.875 7.488 1 98.69 113 ALA B C 1
ATOM 2161 O O . ALA B 1 113 ? 7.578 25.156 6.426 1 98.69 113 ALA B O 1
ATOM 2162 N N . THR B 1 114 ? 9.266 24.234 7.57 1 98.56 114 THR B N 1
ATOM 2163 C CA . THR B 1 114 ? 9.898 23.719 6.363 1 98.56 114 THR B CA 1
ATOM 2164 C C . THR B 1 114 ? 8.984 22.719 5.66 1 98.56 114 THR B C 1
ATOM 2166 O O . THR B 1 114 ? 8.797 22.797 4.441 1 98.56 114 THR B O 1
ATOM 2169 N N . VAL B 1 115 ? 8.391 21.797 6.398 1 98.5 115 VAL B N 1
ATOM 2170 C CA . VAL B 1 115 ? 7.484 20.812 5.832 1 98.5 115 VAL B CA 1
ATOM 2171 C C . VAL B 1 115 ? 6.27 21.5 5.227 1 98.5 115 VAL B C 1
ATOM 2173 O O . VAL B 1 115 ? 5.832 21.156 4.129 1 98.5 115 VAL B O 1
ATOM 2176 N N . SER B 1 116 ? 5.754 22.5 5.906 1 98.38 116 SER B N 1
ATOM 2177 C CA . SER B 1 116 ? 4.629 23.266 5.395 1 98.38 116 SER B CA 1
ATOM 2178 C C . SER B 1 116 ? 4.949 23.875 4.027 1 98.38 116 SER B C 1
ATOM 2180 O O . SER B 1 116 ? 4.145 23.781 3.102 1 98.38 116 SER B O 1
ATOM 2182 N N . ARG B 1 117 ? 6.102 24.453 3.924 1 97.62 117 ARG B N 1
ATOM 2183 C CA . ARG B 1 117 ? 6.52 25.062 2.662 1 97.62 117 ARG B CA 1
ATOM 2184 C C . ARG B 1 117 ? 6.59 24.016 1.551 1 97.62 117 ARG B C 1
ATOM 2186 O O . ARG B 1 117 ? 6.137 24.266 0.43 1 97.62 117 ARG B O 1
ATOM 2193 N N . ARG B 1 118 ? 7.137 22.922 1.866 1 96.75 118 ARG B N 1
ATOM 2194 C CA . ARG B 1 118 ? 7.27 21.859 0.869 1 96.75 118 ARG B CA 1
ATOM 2195 C C . ARG B 1 118 ? 5.902 21.344 0.444 1 96.75 118 ARG B C 1
ATOM 2197 O O . ARG B 1 118 ? 5.684 21.047 -0.732 1 96.75 118 ARG B O 1
ATOM 2204 N N . LEU B 1 119 ? 4.992 21.156 1.381 1 95.81 119 LEU B N 1
ATOM 2205 C CA . LEU B 1 119 ? 3.639 20.703 1.075 1 95.81 119 LEU B CA 1
ATOM 2206 C C . LEU B 1 119 ? 2.902 21.719 0.218 1 95.81 119 LEU B C 1
ATOM 2208 O O . LEU B 1 119 ? 2.148 21.359 -0.686 1 95.81 119 LEU B O 1
ATOM 2212 N N . ASN B 1 120 ? 3.137 23 0.448 1 94.56 120 ASN B N 1
ATOM 2213 C CA . ASN B 1 120 ? 2.566 24.062 -0.372 1 94.56 120 ASN B CA 1
ATOM 2214 C C . ASN B 1 120 ? 3.051 23.984 -1.816 1 94.56 120 ASN B C 1
ATOM 2216 O O . ASN B 1 120 ? 2.268 24.156 -2.75 1 94.56 120 ASN B O 1
ATOM 2220 N N . GLU B 1 121 ? 4.309 23.719 -1.945 1 91.88 121 GLU B N 1
ATOM 2221 C CA . GLU B 1 121 ? 4.887 23.547 -3.275 1 91.88 121 GLU B CA 1
ATOM 2222 C C . GLU B 1 121 ? 4.199 22.422 -4.035 1 91.88 121 GLU B C 1
ATOM 2224 O O . GLU B 1 121 ? 4.102 22.453 -5.262 1 91.88 121 GLU B O 1
ATOM 2229 N N . GLY B 1 122 ? 3.709 21.453 -3.271 1 88.31 122 GLY B N 1
ATOM 2230 C CA . GLY B 1 122 ? 3.029 20.328 -3.871 1 88.31 122 GLY B CA 1
ATOM 2231 C C . GLY B 1 122 ? 1.548 20.562 -4.094 1 88.31 122 GLY B C 1
ATOM 2232 O O . GLY B 1 122 ? 0.849 19.703 -4.637 1 88.31 122 GLY B O 1
ATOM 2233 N N . GLY B 1 123 ? 1.038 21.672 -3.543 1 88.75 123 GLY B N 1
ATOM 2234 C CA . GLY B 1 123 ? -0.315 22.047 -3.914 1 88.75 123 GLY B CA 1
ATOM 2235 C C . GLY B 1 123 ? -1.275 22.062 -2.74 1 88.75 123 GLY B C 1
ATOM 2236 O O . GLY B 1 123 ? -2.467 22.328 -2.91 1 88.75 123 GLY B O 1
ATOM 2237 N N . TRP B 1 124 ? -0.844 21.656 -1.6 1 92.44 124 TRP B N 1
ATOM 2238 C CA . TRP B 1 124 ? -1.705 21.75 -0.425 1 92.44 124 TRP B CA 1
ATOM 2239 C C . TRP B 1 124 ? -1.421 23.031 0.35 1 92.44 124 TRP B C 1
ATOM 2241 O O . TRP B 1 124 ? -0.364 23.172 0.971 1 92.44 124 TRP B O 1
ATOM 2251 N N . PRO B 1 125 ? -2.379 23.953 0.375 1 95.31 125 PRO B N 1
ATOM 2252 C CA . PRO B 1 125 ? -2.107 25.281 0.949 1 95.31 125 PRO B CA 1
ATOM 2253 C C . PRO B 1 125 ? -2.174 25.281 2.475 1 95.31 125 PRO B C 1
ATOM 2255 O O . PRO B 1 125 ? -2.941 26.047 3.061 1 95.31 125 PRO B O 1
ATOM 2258 N N . CYS B 1 126 ? -1.289 24.562 3.109 1 97.62 126 CYS B N 1
ATOM 2259 C CA . CYS B 1 126 ? -1.273 24.453 4.562 1 97.62 126 CYS B CA 1
ATOM 2260 C C . CYS B 1 126 ? -0.329 25.484 5.176 1 97.62 126 CYS B C 1
ATOM 2262 O O . CYS B 1 126 ? 0.499 26.062 4.477 1 97.62 126 CYS B O 1
ATOM 2264 N N . ALA B 1 127 ? -0.515 25.734 6.484 1 98.19 127 ALA B N 1
ATOM 2265 C CA . ALA B 1 127 ? 0.336 26.641 7.25 1 98.19 127 ALA B CA 1
ATOM 2266 C C . ALA B 1 127 ? 0.463 26.188 8.695 1 98.19 127 ALA B C 1
ATOM 2268 O O . ALA B 1 127 ? -0.444 25.547 9.234 1 98.19 127 ALA B O 1
ATOM 2269 N N . PRO B 1 128 ? 1.632 26.5 9.32 1 98.5 128 PRO B N 1
ATOM 2270 C CA . PRO B 1 128 ? 1.689 26.25 10.758 1 98.5 128 PRO B CA 1
ATOM 2271 C C . PRO B 1 128 ? 0.572 26.953 11.523 1 98.5 128 PRO B C 1
ATOM 2273 O O . PRO B 1 128 ? 0.196 28.078 11.188 1 98.5 128 PRO B O 1
ATOM 2276 N N . ASP B 1 129 ? 0.037 26.234 12.453 1 97.94 129 ASP B N 1
ATOM 2277 C CA . ASP B 1 129 ? -0.962 26.891 13.289 1 97.94 129 ASP B CA 1
ATOM 2278 C C . ASP B 1 129 ? -0.303 27.812 14.305 1 97.94 129 ASP B C 1
ATOM 2280 O O . ASP B 1 129 ? 0.897 28.094 14.227 1 97.94 129 ASP B O 1
ATOM 2284 N N . GLU B 1 130 ? -1.087 28.281 15.273 1 97.62 130 GLU B N 1
ATOM 2285 C CA . GLU B 1 130 ? -0.592 29.281 16.219 1 97.62 130 GLU B CA 1
ATOM 2286 C C . GLU B 1 130 ? 0.542 28.719 17.078 1 97.62 130 GLU B C 1
ATOM 2288 O O . GLU B 1 130 ? 1.461 29.438 17.453 1 97.62 130 GLU B O 1
ATOM 2293 N N . SER B 1 131 ? 0.52 27.438 17.359 1 97.5 131 SER B N 1
ATOM 2294 C CA . SER B 1 131 ? 1.541 26.812 18.188 1 97.5 131 SER B CA 1
ATOM 2295 C C . SER B 1 131 ? 2.855 26.656 17.438 1 97.5 131 SER B C 1
ATOM 2297 O O . SER B 1 131 ? 3.916 26.516 18.047 1 97.5 131 SER B O 1
ATOM 2299 N N . GLY B 1 132 ? 2.789 26.641 16.172 1 98.12 132 GLY B N 1
ATOM 2300 C CA . GLY B 1 132 ? 3.957 26.406 15.344 1 98.12 132 GLY B CA 1
ATOM 2301 C C . GLY B 1 132 ? 4.324 24.938 15.25 1 98.12 132 GLY B C 1
ATOM 2302 O O . GLY B 1 132 ? 5.266 24.562 14.547 1 98.12 132 GLY B O 1
ATOM 2303 N N . THR B 1 133 ? 3.627 24.078 15.93 1 98.12 133 THR B N 1
ATOM 2304 C CA . THR B 1 133 ? 4.02 22.688 16 1 98.12 133 THR B CA 1
ATOM 2305 C C . THR B 1 133 ? 2.998 21.797 15.289 1 98.12 133 THR B C 1
ATOM 2307 O O . THR B 1 133 ? 3.082 20.562 15.359 1 98.12 133 THR B O 1
ATOM 2310 N N . ALA B 1 134 ? 2.039 22.359 14.633 1 98.44 134 ALA B N 1
ATOM 2311 C CA . ALA B 1 134 ? 1.013 21.672 13.852 1 98.44 134 ALA B CA 1
ATOM 2312 C C . ALA B 1 134 ? 0.575 22.5 12.656 1 98.44 134 ALA B C 1
ATOM 2314 O O . ALA B 1 134 ? 1.006 23.641 12.5 1 98.44 134 ALA B O 1
ATOM 2315 N N . LEU B 1 135 ? -0.19 21.844 11.75 1 98.5 135 LEU B N 1
ATOM 2316 C CA . LEU B 1 135 ? -0.601 22.516 10.523 1 98.5 135 LEU B CA 1
ATOM 2317 C C . LEU B 1 135 ? -2.115 22.688 10.484 1 98.5 135 LEU B C 1
ATOM 2319 O O . LEU B 1 135 ? -2.855 21.906 11.078 1 98.5 135 LEU B O 1
ATOM 2323 N N . THR B 1 136 ? -2.533 23.703 9.828 1 97.94 136 THR B N 1
ATOM 2324 C CA . THR B 1 136 ? -3.916 23.938 9.43 1 97.94 136 THR B CA 1
ATOM 2325 C C . THR B 1 136 ? -4.004 24.25 7.938 1 97.94 136 THR B C 1
ATOM 2327 O O . THR B 1 136 ? -2.988 24.516 7.293 1 97.94 136 THR B O 1
ATOM 2330 N N . ALA B 1 137 ? -5.184 24.094 7.344 1 96.56 137 ALA B N 1
ATOM 2331 C CA . ALA B 1 137 ? -5.438 24.344 5.93 1 96.56 137 ALA B CA 1
ATOM 2332 C C . ALA B 1 137 ? -6.926 24.578 5.672 1 96.56 137 ALA B C 1
ATOM 2334 O O . ALA B 1 137 ? -7.773 24.156 6.465 1 96.56 137 ALA B O 1
ATOM 2335 N N . PRO B 1 138 ? -7.242 25.312 4.57 1 93.25 138 PRO B N 1
ATOM 2336 C CA . PRO B 1 138 ? -8.656 25.516 4.25 1 93.25 138 PRO B CA 1
ATOM 2337 C C . PRO B 1 138 ? -9.359 24.219 3.828 1 93.25 138 PRO B C 1
ATOM 2339 O O . PRO B 1 138 ? -10.594 24.156 3.855 1 93.25 138 PRO B O 1
ATOM 2342 N N . TYR B 1 139 ? -8.609 23.25 3.418 1 87.69 139 TYR B N 1
ATOM 2343 C CA . TYR B 1 139 ? -9.172 21.953 3.061 1 87.69 139 TYR B CA 1
ATOM 2344 C C . TYR B 1 139 ? -8.164 20.844 3.312 1 87.69 139 TYR B C 1
ATOM 2346 O O . TYR B 1 139 ? -6.965 21.078 3.41 1 87.69 139 TYR B O 1
ATOM 2354 N N . SER B 1 140 ? -8.719 19.688 3.484 1 87.19 140 SER B N 1
ATOM 2355 C CA . SER B 1 140 ? -7.934 18.453 3.604 1 87.19 140 SER B CA 1
ATOM 2356 C C . SER B 1 140 ? -8.68 17.266 3.012 1 87.19 140 SER B C 1
ATOM 2358 O O . SER B 1 140 ? -9.82 17.406 2.562 1 87.19 140 SER B O 1
ATOM 2360 N N . ALA B 1 141 ? -7.965 16.172 2.885 1 85.5 141 ALA B N 1
ATOM 2361 C CA . ALA B 1 141 ? -8.617 14.945 2.428 1 85.5 141 ALA B CA 1
ATOM 2362 C C . ALA B 1 141 ? -9.828 14.609 3.297 1 85.5 141 ALA B C 1
ATOM 2364 O O . ALA B 1 141 ? -9.797 14.797 4.516 1 85.5 141 ALA B O 1
ATOM 2365 N N . PRO B 1 142 ? -10.875 14.055 2.662 1 85.5 142 PRO B N 1
ATOM 2366 C CA . PRO B 1 142 ? -12.109 13.742 3.389 1 85.5 142 PRO B CA 1
ATOM 2367 C C . PRO B 1 142 ? -11.875 12.797 4.562 1 85.5 142 PRO B C 1
ATOM 2369 O O . PRO B 1 142 ? -12.703 12.719 5.473 1 85.5 142 PRO B O 1
ATOM 2372 N N . SER B 1 143 ? -10.75 12.148 4.578 1 84.75 143 SER B N 1
ATOM 2373 C CA . SER B 1 143 ? -10.469 11.18 5.633 1 84.75 143 SER B CA 1
ATOM 2374 C C . SER B 1 143 ? -9.539 11.766 6.691 1 84.75 143 SER B C 1
ATOM 2376 O O . SER B 1 143 ? -9.188 11.094 7.656 1 84.75 143 SER B O 1
ATOM 2378 N N . ALA B 1 144 ? -9.07 12.938 6.57 1 87.75 144 ALA B N 1
ATOM 2379 C CA . ALA B 1 144 ? -8 13.492 7.398 1 87.75 144 ALA B CA 1
ATOM 2380 C C . ALA B 1 144 ? -8.508 13.828 8.797 1 87.75 144 ALA B C 1
ATOM 2382 O O . ALA B 1 144 ? -7.719 13.977 9.734 1 87.75 144 ALA B O 1
ATOM 2383 N N . GLY B 1 145 ? -9.82 13.875 9.07 1 88.75 145 GLY B N 1
ATOM 2384 C CA . GLY B 1 145 ? -10.328 14.383 10.336 1 88.75 145 GLY B CA 1
ATOM 2385 C C . GLY B 1 145 ? -10.117 15.875 10.508 1 88.75 145 GLY B C 1
ATOM 2386 O O . GLY B 1 145 ? -9.727 16.562 9.57 1 88.75 145 GLY B O 1
ATOM 2387 N N . PRO B 1 146 ? -10.359 16.328 11.695 1 92.38 146 PRO B N 1
ATOM 2388 C CA . PRO B 1 146 ? -10.258 17.781 11.914 1 92.38 146 PRO B CA 1
ATOM 2389 C C . PRO B 1 146 ? -8.82 18.25 12.133 1 92.38 146 PRO B C 1
ATOM 2391 O O . PRO B 1 146 ? -7.988 17.484 12.641 1 92.38 146 PRO B O 1
ATOM 2394 N N . ALA B 1 147 ? -8.492 19.5 11.75 1 93.94 147 ALA B N 1
ATOM 2395 C CA . ALA B 1 147 ? -7.238 20.156 12.117 1 93.94 147 ALA B CA 1
ATOM 2396 C C . ALA B 1 147 ? -7.133 20.328 13.633 1 93.94 147 ALA B C 1
ATOM 2398 O O . ALA B 1 147 ? -8.141 20.281 14.336 1 93.94 147 ALA B O 1
ATOM 2399 N N . PRO B 1 148 ? -5.984 20.625 14.227 1 96.94 148 PRO B N 1
ATOM 2400 C CA . PRO B 1 148 ? -4.734 20.688 13.469 1 96.94 148 PRO B CA 1
ATOM 2401 C C . PRO B 1 148 ? -4.168 19.312 13.133 1 96.94 148 PRO B C 1
ATOM 2403 O O . PRO B 1 148 ? -4.551 18.312 13.742 1 96.94 148 PRO B O 1
ATOM 2406 N N . TRP B 1 149 ? -3.342 19.266 12.148 1 97.75 149 TRP B N 1
ATOM 2407 C CA . TRP B 1 149 ? -2.609 18.062 11.766 1 97.75 149 TRP B CA 1
ATOM 2408 C C . TRP B 1 149 ? -1.135 18.172 12.133 1 97.75 149 TRP B C 1
ATOM 2410 O O . TRP B 1 149 ? -0.545 19.25 12.016 1 97.75 149 TRP B O 1
ATOM 2420 N N . HIS B 1 150 ? -0.616 17.094 12.57 1 98.44 150 HIS B N 1
ATOM 2421 C CA . HIS B 1 150 ? 0.749 17.094 13.078 1 98.44 150 HIS B CA 1
ATOM 2422 C C . HIS B 1 150 ? 1.697 16.391 12.117 1 98.44 150 HIS B C 1
ATOM 2424 O O . HIS B 1 150 ? 1.287 15.484 11.375 1 98.44 150 HIS B O 1
ATOM 2430 N N . VAL B 1 151 ? 2.975 16.812 12.188 1 98.75 151 VAL B N 1
ATOM 2431 C CA . VAL B 1 151 ? 3.984 16.359 11.242 1 98.75 151 VAL B CA 1
ATOM 2432 C C . VAL B 1 151 ? 4.734 15.164 11.836 1 98.75 151 VAL B C 1
ATOM 2434 O O . VAL B 1 151 ? 5.129 15.188 13.008 1 98.75 151 VAL B O 1
ATOM 2437 N N . TYR B 1 152 ? 4.914 14.141 11.07 1 98.88 152 TYR B N 1
ATOM 2438 C CA . TYR B 1 152 ? 5.758 12.992 11.398 1 98.88 152 TYR B CA 1
ATOM 2439 C C . TYR B 1 152 ? 6.883 12.836 10.391 1 98.88 152 TYR B C 1
ATOM 2441 O O . TYR B 1 152 ? 6.668 12.992 9.18 1 98.88 152 TYR B O 1
ATOM 2449 N N . ARG B 1 153 ? 8.062 12.586 10.891 1 98.88 153 ARG B N 1
ATOM 2450 C CA . ARG B 1 153 ? 9.195 12.195 10.055 1 98.88 153 ARG B CA 1
ATOM 2451 C C . ARG B 1 153 ? 9.422 10.688 10.117 1 98.88 153 ARG B C 1
ATOM 2453 O O . ARG B 1 153 ? 9.586 10.125 11.203 1 98.88 153 ARG B O 1
ATOM 2460 N N . MET B 1 154 ? 9.398 10.031 9.047 1 98.81 154 MET B N 1
ATOM 2461 C CA . MET B 1 154 ? 9.758 8.617 8.969 1 98.81 154 MET B CA 1
ATO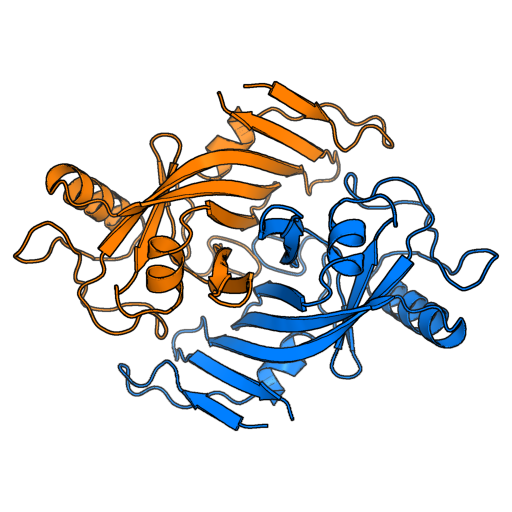M 2462 C C . MET B 1 154 ? 11.18 8.445 8.445 1 98.81 154 MET B C 1
ATOM 2464 O O . MET B 1 154 ? 11.445 8.695 7.266 1 98.81 154 MET B O 1
ATOM 2468 N N . THR B 1 155 ? 12.031 8.016 9.25 1 98.75 155 THR B N 1
ATOM 2469 C CA . THR B 1 155 ? 13.422 7.754 8.898 1 98.75 155 THR B CA 1
ATOM 2470 C C . THR B 1 155 ? 13.586 6.34 8.336 1 98.75 155 THR B C 1
ATOM 2472 O O . THR B 1 155 ? 13.289 5.359 9.023 1 98.75 155 THR B O 1
ATOM 2475 N N . PRO B 1 156 ? 14.117 6.273 7.102 1 98.69 156 PRO B N 1
ATOM 2476 C CA . PRO B 1 156 ? 14.219 4.957 6.469 1 98.69 156 PRO B CA 1
ATOM 2477 C C . PRO B 1 156 ? 15.234 4.047 7.148 1 98.69 156 PRO B C 1
ATOM 2479 O O . PRO B 1 156 ? 16.297 4.512 7.562 1 98.69 156 PRO B O 1
ATOM 2482 N N . THR B 1 157 ? 14.922 2.777 7.297 1 98.69 157 THR B N 1
ATOM 2483 C CA . THR B 1 157 ? 15.859 1.738 7.703 1 98.69 157 THR B CA 1
ATOM 2484 C C . THR B 1 157 ? 16.125 0.763 6.555 1 98.69 157 THR B C 1
ATOM 2486 O O . THR B 1 157 ? 17.203 0.189 6.453 1 98.69 157 THR B O 1
ATOM 2489 N N . ARG B 1 158 ? 15.133 0.547 5.711 1 98.69 158 ARG B N 1
ATOM 2490 C CA . ARG B 1 158 ? 15.203 -0.328 4.547 1 98.69 158 ARG B CA 1
ATOM 2491 C C . ARG B 1 158 ? 14.312 0.183 3.42 1 98.69 158 ARG B C 1
ATOM 2493 O O . ARG B 1 158 ? 13.312 0.855 3.67 1 98.69 158 ARG B O 1
ATOM 2500 N N . ALA B 1 159 ? 14.711 -0.082 2.223 1 98.81 159 ALA B N 1
ATOM 2501 C CA . ALA B 1 159 ? 13.859 0.171 1.066 1 98.81 159 ALA B CA 1
ATOM 2502 C C . ALA B 1 159 ? 13.914 -0.993 0.08 1 98.81 159 ALA B C 1
ATOM 2504 O O . ALA B 1 159 ? 14.922 -1.693 -0.01 1 98.81 159 ALA B O 1
ATOM 2505 N N . THR B 1 160 ? 12.859 -1.258 -0.594 1 98.44 160 THR B N 1
ATOM 2506 C CA . THR B 1 160 ? 12.758 -2.234 -1.674 1 98.44 160 THR B CA 1
ATOM 2507 C C . THR B 1 160 ? 12.109 -1.613 -2.906 1 98.44 160 THR B C 1
ATOM 2509 O O . THR B 1 160 ? 11.125 -0.879 -2.793 1 98.44 160 THR B O 1
ATOM 2512 N N . ALA B 1 161 ? 12.672 -1.875 -4.062 1 97.69 161 ALA B N 1
ATOM 2513 C CA . ALA B 1 161 ? 12.07 -1.399 -5.309 1 97.69 161 ALA B CA 1
ATOM 2514 C C . ALA B 1 161 ? 11.992 -2.52 -6.34 1 97.69 161 ALA B C 1
ATOM 2516 O O . ALA B 1 161 ? 12.914 -3.322 -6.473 1 97.69 161 ALA B O 1
ATOM 2517 N N . LEU B 1 162 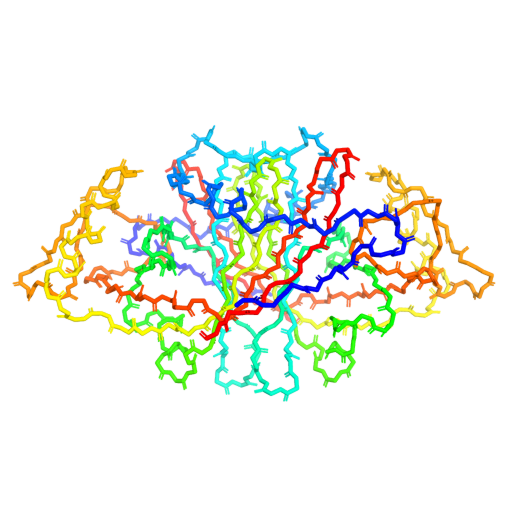? 10.906 -2.643 -6.926 1 95.12 162 LEU B N 1
ATOM 2518 C CA . LEU B 1 162 ? 10.711 -3.414 -8.148 1 95.12 162 LEU B CA 1
ATOM 2519 C C . LEU B 1 162 ? 10.664 -2.5 -9.367 1 95.12 162 LEU B C 1
ATOM 2521 O O . LEU B 1 162 ? 9.844 -1.583 -9.43 1 95.12 162 LEU B O 1
ATOM 2525 N N . TYR B 1 163 ? 11.57 -2.705 -10.336 1 93.5 163 TYR B N 1
ATOM 2526 C CA . TYR B 1 163 ? 11.531 -1.968 -11.594 1 93.5 163 TYR B CA 1
ATOM 2527 C C . TYR B 1 163 ? 10.43 -2.5 -12.508 1 93.5 163 TYR B C 1
ATOM 2529 O O . TYR B 1 163 ? 10.477 -3.656 -12.93 1 93.5 163 TYR B O 1
ATOM 2537 N N . VAL B 1 164 ? 9.43 -1.672 -12.859 1 88.56 164 VAL B N 1
ATOM 2538 C CA . VAL B 1 164 ? 8.203 -2.174 -13.469 1 88.56 164 VAL B CA 1
ATOM 2539 C C . VAL B 1 164 ? 8.242 -1.926 -14.977 1 88.56 164 VAL B C 1
ATOM 2541 O O . VAL B 1 164 ? 7.207 -1.98 -15.648 1 88.56 164 VAL B O 1
ATOM 2544 N N . ARG B 1 165 ? 9.367 -1.668 -15.5 1 87.88 165 ARG B N 1
ATOM 2545 C CA . ARG B 1 165 ? 9.57 -1.558 -16.938 1 87.88 165 ARG B CA 1
ATOM 2546 C C . ARG B 1 165 ? 10.109 -2.861 -17.516 1 87.88 165 ARG B C 1
ATOM 2548 O O . ARG B 1 165 ? 10.336 -3.826 -16.781 1 87.88 165 ARG B O 1
ATOM 2555 N N . GLU B 1 166 ? 10.258 -2.953 -18.844 1 85.25 166 GLU B N 1
ATOM 2556 C CA . GLU B 1 166 ? 10.609 -4.18 -19.562 1 85.25 166 GLU B CA 1
ATOM 2557 C C . GLU B 1 166 ? 11.945 -4.734 -19.062 1 85.25 166 GLU B C 1
ATOM 2559 O O . GLU B 1 166 ? 12.125 -5.953 -19 1 85.25 166 GLU B O 1
ATOM 2564 N N . GLU B 1 167 ? 12.852 -3.945 -18.641 1 86.38 167 GLU B N 1
ATOM 2565 C CA . GLU B 1 167 ? 14.164 -4.41 -18.203 1 86.38 167 GLU B CA 1
ATOM 2566 C C . GLU B 1 167 ? 14.07 -5.168 -16.891 1 86.38 167 GLU B C 1
ATOM 2568 O O . GLU B 1 167 ? 14.859 -6.082 -16.641 1 86.38 167 GLU B O 1
ATOM 2573 N N . GLY B 1 168 ? 13.172 -4.699 -16.141 1 90.31 168 GLY B N 1
ATOM 2574 C CA . GLY B 1 168 ? 12.922 -5.383 -14.875 1 90.31 168 GLY B CA 1
ATOM 2575 C C . GLY B 1 168 ? 13.969 -5.098 -13.82 1 90.31 168 GLY B C 1
ATOM 2576 O O . GLY B 1 168 ? 14.766 -4.164 -13.969 1 90.31 168 GLY B O 1
ATOM 2577 N N . GLY B 1 169 ? 13.867 -5.797 -12.672 1 94.5 169 GLY B N 1
ATOM 2578 C CA . GLY B 1 169 ? 14.766 -5.668 -11.539 1 94.5 169 GLY B CA 1
ATOM 2579 C C . GLY B 1 169 ? 14.047 -5.52 -10.219 1 94.5 169 GLY B C 1
ATOM 2580 O O . GLY B 1 169 ? 12.914 -5.043 -10.172 1 94.5 169 GLY B O 1
ATOM 2581 N N . ALA B 1 170 ? 14.727 -6.02 -9.219 1 96.94 170 ALA B N 1
ATOM 2582 C CA . ALA B 1 170 ? 14.227 -5.891 -7.848 1 96.94 170 ALA B CA 1
ATOM 2583 C C . ALA B 1 170 ? 15.375 -5.914 -6.844 1 96.94 170 ALA B C 1
ATOM 2585 O O . ALA B 1 170 ? 16.25 -6.781 -6.91 1 96.94 170 ALA B O 1
ATOM 2586 N N . THR B 1 171 ? 15.383 -4.945 -5.977 1 98.12 171 THR B N 1
ATOM 2587 C CA . THR B 1 171 ? 16.484 -4.824 -5.031 1 98.12 171 THR B CA 1
ATOM 2588 C C . THR B 1 171 ? 15.992 -4.301 -3.686 1 98.12 171 THR B C 1
ATOM 2590 O O . THR B 1 171 ? 15.07 -3.484 -3.633 1 98.12 171 THR B O 1
ATOM 2593 N N . SER B 1 172 ? 16.531 -4.789 -2.639 1 98.12 172 SER B N 1
ATOM 2594 C CA . SER B 1 172 ? 16.359 -4.23 -1.304 1 98.12 172 SER B CA 1
ATOM 2595 C C . SER B 1 172 ? 17.641 -3.6 -0.787 1 98.12 172 SER B C 1
ATOM 2597 O O . SER B 1 172 ? 18.734 -4.117 -1.026 1 98.12 172 SER B O 1
ATOM 2599 N N . TRP B 1 173 ? 17.516 -2.488 -0.133 1 98.69 173 TRP B N 1
ATOM 2600 C CA . TRP B 1 173 ? 18.625 -1.791 0.501 1 98.69 173 TRP B CA 1
ATOM 2601 C C . TRP B 1 173 ? 18.406 -1.666 2.006 1 98.69 173 TRP B C 1
ATOM 2603 O O . TRP B 1 173 ? 17.297 -1.396 2.453 1 98.69 173 TRP B O 1
ATOM 2613 N N . THR B 1 174 ? 19.375 -1.898 2.809 1 98.25 174 THR B N 1
ATOM 2614 C CA . THR B 1 174 ? 19.375 -1.628 4.242 1 98.25 174 THR B CA 1
ATOM 2615 C C . THR B 1 174 ? 20.266 -0.432 4.566 1 98.25 174 THR B C 1
ATOM 2617 O O . THR B 1 174 ? 21.438 -0.402 4.184 1 98.25 174 THR B O 1
ATOM 2620 N N . PHE B 1 175 ? 19.625 0.483 5.223 1 97.06 175 PHE B N 1
ATOM 2621 C CA . PHE B 1 175 ? 20.328 1.725 5.516 1 97.06 175 PHE B CA 1
ATOM 2622 C C . PHE B 1 175 ? 21.047 1.638 6.859 1 97.06 175 PHE B C 1
ATOM 2624 O O . PHE B 1 175 ? 20.594 0.933 7.766 1 97.06 175 PHE B O 1
ATOM 2631 N N . ASP B 1 176 ? 22.281 2.273 7.102 1 85.31 176 ASP B N 1
ATOM 2632 C CA . ASP B 1 176 ? 23.141 2.238 8.281 1 85.31 176 ASP B CA 1
ATOM 2633 C C . ASP B 1 176 ? 22.531 3.031 9.43 1 85.31 176 ASP B C 1
ATOM 2635 O O . ASP B 1 176 ? 21.797 3.994 9.203 1 85.31 176 ASP B O 1
#

InterPro domains:
  IPR011576 Pyridoxamine 5'-phosphate oxidase, N-terminal [PF01243] (39-121)
  IPR012349 FMN-binding split barrel [G3DSA:2.30.110.10] (37-169)
  IPR052019 F420H(2)-dependent biliverdin reductase/Heme oxygenase [PTHR35176] (38-161)

Secondary structure (DSSP, 8-state):
-EEEES-GGGTPPPPPHHHHHHHHBT---STTSSSSSS--EEEEEE-TTS-EEEEEE-EEEETTEEEEEE-TTSHHHHHHHH--EEEEEEE-SSEEEEEEEEEEEE--HHHHHHHHHHHHHTT---EE-TTSSSEE-S---TTS-SSPBEEEEEEEEEEEEEE-STT--EEEEE--/-EEEES-GGGTPPPPPHHHHHHHHBT---STTSSSTTS--EEEEEE-TTS-EEEEEE-EEEETTEEEEEE-TTSHHHHHHHH--EEEEEEE-SSEEEEEEEEEEE---HHHHHHHHHHHHHTT---EE-TTSSSEE-S---TTS-SSPBEEEEEEEEEEEEEE-STT--EEEEE--

Solvent-accessible surface area (backbone atoms only — not comparable to full-atom values): 18101 Å² total; per-residue (Å²): 108,51,76,43,64,49,8,58,92,70,76,36,64,71,65,66,64,65,66,57,56,55,64,44,47,80,57,37,62,46,80,74,66,24,14,45,26,22,36,62,31,37,40,36,30,35,42,98,86,54,41,75,41,72,43,80,48,70,63,44,45,58,92,82,24,43,37,37,64,40,17,69,82,42,66,65,42,49,20,36,73,77,37,33,52,32,36,42,33,39,50,49,75,54,30,46,36,34,38,32,26,38,43,40,81,48,63,52,43,68,58,44,44,51,52,29,53,54,41,34,76,56,67,45,76,42,38,59,40,96,83,28,39,32,29,39,52,95,70,73,62,47,66,49,68,64,74,57,25,34,42,29,42,29,45,61,42,31,37,36,37,36,36,69,50,94,80,45,22,12,27,36,38,39,50,123,110,51,77,44,64,49,7,58,91,69,75,37,63,69,65,66,64,64,65,57,57,56,64,43,48,80,57,37,63,45,81,73,68,23,12,38,28,21,36,63,30,38,40,35,30,35,40,96,87,54,40,75,41,72,42,80,46,70,62,44,45,58,93,82,25,42,37,37,65,41,18,69,83,40,67,64,41,49,18,34,73,75,38,32,51,32,36,43,34,38,56,49,76,53,30,46,35,34,37,32,26,38,47,40,82,47,64,53,43,67,59,45,45,52,51,28,52,55,41,35,75,60,67,45,76,42,37,59,38,95,84,29,40,32,29,38,53,94,69,73,64,48,66,48,67,66,76,57,27,33,42,30,43,28,44,62,42,30,37,36,38,36,35,70,48,93,82,46,23,13,25,35,36,39,50,124

Radius of gyration: 19.56 Å; Cα contacts (8 Å, |Δi|>4): 896; chains: 2; bounding box: 46×61×40 Å

Nearest PDB structures (foldseek):
  2i02-assembly1_A  TM=7.527E-01  e=5.796E-08  Nostoc punctiforme PCC 73102
  2hti-assembly1_A-2  TM=8.694E-01  e=1.362E-06  Halalkalibacterium halodurans
  3f7e-assembly1_B  TM=7.435E-01  e=3.053E-07  Mycolicibacterium smegmatis
  2fhq-assembly1_B  TM=7.525E-01  e=3.811E-07  Bacteroides thetaiotaomicron VPI-5482
  2iab-assembly1_A  TM=7.735E-01  e=1.609E-06  Streptomyces avermitilis

Organism: NCBI:txid88382

pLDDT: mean 94.11, std 7.58, range [54.12, 98.94]

Sequence (352 aa):
MKAKNLAGLYDLPTLDWAPVAADLVGLTQAPGTGGPDRHSHWLTTVNADGSPHVTGIGAIWFDDAFWVVSGRSALKARNLEREPRCTIAVATSNYDTVVDGTAELVTDPEAVATVSRRLNEGGWPCAPDESGTALTAPYSAPSAGPAPWHVYRMTPTRATALYVREEGGATSWTFDMKAKNLAGLYDLPTLDWAPVAADLVGLTQAPGTGGPDRHSHWLTTVNADGSPHVTGIGAIWFDDAFWVVSGRSALKARNLEREPRCTIAVATSNYDTVVDGTAELVTDPEAVATVSRRLNEGGWPCAPDESGTALTAPYSAPSAGPAPWHVYRMTPTRATALYVREEGGATSWTFD

Foldseek 3Di:
DDKDFPCVVVVADTDDVVVVLVQQALAAQDACRFPPGGKWKWKWFAAPVGDIDIDTFDWHDDPQWIKGKADCPDRRNVRCVVPQWMKIWIDGPWKTKIFTFGKDFFQPLVVLQVVCVVVVVNPFNWHQDPSSQFIDGPDDDPVRDDDGITMMITHTQKMWIWTPDPSITIMMDGDD/DDKDFPCVVVVADTDDVVVVLVQQALAAQDAQRFPPGGKWKWKWFAAPVGDIDIDTFDWHDDPQWIKGKADCPDRRNVRCVVPQWMKIWIDGPWKTKIFTFGKDFFQPLVVLQVVCVVVVVNPFNWHQDPSSQFIDGPDDDPVRPDDGITMMITHTQKMWIWTPDPSITIMMDGDD